Protein AF-A0AAW2L1Z5-F1 (afdb_monomer)

Structure (mmCIF, N/CA/C/O backbone):
data_AF-A0AAW2L1Z5-F1
#
_entry.id   AF-A0AAW2L1Z5-F1
#
loop_
_atom_site.group_PDB
_atom_site.id
_atom_site.type_symbol
_atom_site.label_atom_id
_atom_site.label_alt_id
_atom_site.label_comp_id
_atom_site.label_asym_id
_atom_site.label_entity_id
_atom_site.label_seq_id
_atom_site.pdbx_PDB_ins_code
_atom_site.Cartn_x
_atom_site.Cartn_y
_atom_site.Cartn_z
_atom_site.occupancy
_atom_site.B_iso_or_equiv
_atom_site.auth_seq_id
_atom_site.auth_comp_id
_atom_site.auth_asym_id
_atom_site.auth_atom_id
_atom_site.pdbx_PDB_model_num
ATOM 1 N N . MET A 1 1 ? 14.820 -20.320 -18.522 1.00 58.44 1 MET A N 1
ATOM 2 C CA . MET A 1 1 ? 13.658 -21.232 -18.476 1.00 58.44 1 MET A CA 1
ATOM 3 C C . MET A 1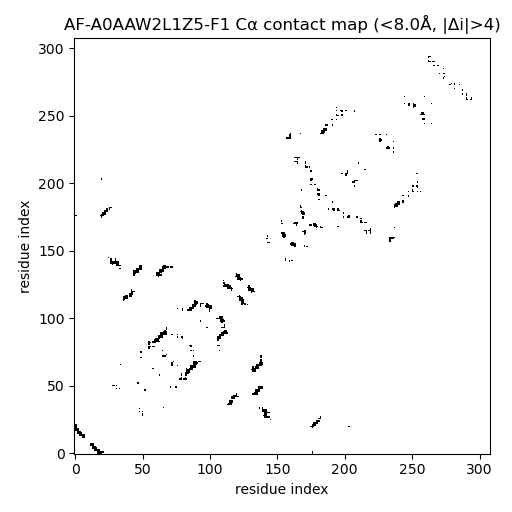 1 ? 13.115 -21.286 -17.061 1.00 58.44 1 MET A C 1
ATOM 5 O O . MET A 1 1 ? 13.793 -21.787 -16.168 1.00 58.44 1 MET A O 1
ATOM 9 N N . VAL A 1 2 ? 11.912 -20.755 -16.864 1.00 70.12 2 VAL A N 1
ATOM 10 C CA . VAL A 1 2 ? 11.156 -20.811 -15.607 1.00 70.12 2 VAL A CA 1
ATOM 11 C C . VAL A 1 2 ? 10.091 -21.900 -15.740 1.00 70.12 2 VAL A C 1
ATOM 13 O O . VAL A 1 2 ? 9.511 -22.066 -16.811 1.00 70.12 2 VAL A O 1
ATOM 16 N N . ARG A 1 3 ? 9.850 -22.678 -14.680 1.00 73.31 3 ARG A N 1
ATOM 17 C CA . ARG A 1 3 ? 8.849 -23.757 -14.683 1.00 73.31 3 ARG A CA 1
ATOM 18 C C . ARG A 1 3 ? 7.682 -23.395 -13.778 1.00 73.31 3 ARG A C 1
ATOM 20 O O . ARG A 1 3 ? 7.893 -23.154 -12.591 1.00 73.31 3 ARG A O 1
ATOM 27 N N . SER A 1 4 ? 6.463 -23.409 -14.310 1.00 77.50 4 SER A N 1
ATOM 28 C CA . SER A 1 4 ? 5.254 -23.400 -13.486 1.00 77.50 4 SER A CA 1
ATOM 29 C C . SER A 1 4 ? 4.986 -24.813 -12.949 1.00 77.50 4 SER A C 1
ATOM 31 O O . SER A 1 4 ? 5.363 -25.809 -13.567 1.00 77.50 4 SER A O 1
ATOM 33 N N . ARG A 1 5 ? 4.350 -24.924 -11.778 1.00 69.25 5 ARG A N 1
ATOM 34 C CA . ARG A 1 5 ? 3.852 -26.200 -11.239 1.00 69.25 5 ARG A CA 1
ATOM 35 C C . ARG A 1 5 ? 2.359 -26.058 -10.968 1.00 69.25 5 ARG A C 1
ATOM 37 O O . ARG A 1 5 ? 1.967 -25.205 -10.175 1.00 69.25 5 ARG A O 1
ATOM 44 N N . LYS A 1 6 ? 1.523 -26.894 -11.586 1.00 60.88 6 LYS A N 1
ATOM 45 C CA . LYS A 1 6 ? 0.092 -26.973 -11.273 1.00 60.88 6 LYS A CA 1
ATOM 46 C C . LYS A 1 6 ? -0.144 -28.146 -10.328 1.00 60.88 6 LYS A C 1
ATOM 48 O O . LYS A 1 6 ? 0.224 -29.277 -10.632 1.00 60.88 6 LYS A O 1
ATOM 53 N N . ARG A 1 7 ? -0.763 -27.888 -9.175 1.00 53.50 7 ARG A N 1
ATOM 54 C CA . ARG A 1 7 ? -1.208 -28.950 -8.266 1.00 53.50 7 ARG A CA 1
ATOM 55 C C . ARG A 1 7 ? -2.563 -29.451 -8.773 1.00 53.50 7 ARG A C 1
ATOM 57 O O . ARG A 1 7 ? -3.564 -28.759 -8.612 1.00 53.50 7 ARG A O 1
ATOM 64 N N . SER A 1 8 ? -2.588 -30.587 -9.464 1.00 48.16 8 SER A N 1
ATOM 65 C CA . SER A 1 8 ? -3.834 -31.274 -9.824 1.00 48.16 8 SER A CA 1
ATOM 66 C C . SER A 1 8 ? -4.314 -32.127 -8.639 1.00 48.16 8 SER A C 1
ATOM 68 O O . SER A 1 8 ? -3.518 -32.563 -7.804 1.00 48.16 8 SER A O 1
ATOM 70 N N . GLY A 1 9 ? -5.633 -32.277 -8.503 1.00 48.28 9 GLY A N 1
ATOM 71 C CA . GLY A 1 9 ? -6.258 -33.068 -7.444 1.00 48.28 9 GLY A CA 1
ATOM 72 C C . GLY A 1 9 ? -6.077 -34.580 -7.629 1.00 48.28 9 GLY A C 1
ATOM 73 O O . GLY A 1 9 ? -6.005 -35.073 -8.749 1.00 48.28 9 GLY A O 1
ATOM 74 N N . SER A 1 10 ? -6.021 -35.268 -6.485 1.00 51.19 10 SER A N 1
ATOM 75 C CA . SER A 1 10 ? -6.073 -36.719 -6.210 1.00 51.19 10 SER A CA 1
ATOM 76 C C . SER A 1 10 ? -5.126 -37.706 -6.907 1.00 51.19 10 SER A C 1
ATOM 78 O O . SER A 1 10 ? -4.954 -38.784 -6.352 1.00 51.19 10 SER A O 1
ATOM 80 N N . GLU A 1 11 ? -4.418 -37.379 -7.985 1.00 51.81 11 GLU A N 1
ATOM 81 C CA . GLU A 1 11 ? -3.360 -38.256 -8.522 1.00 51.81 11 GLU A CA 1
ATOM 82 C C . GLU A 1 11 ? -2.154 -37.416 -8.953 1.00 51.81 11 GLU A C 1
ATOM 84 O O . GLU A 1 11 ? -2.284 -36.488 -9.744 1.00 51.81 11 GLU A O 1
ATOM 89 N N . GLY A 1 12 ? -0.985 -37.704 -8.368 1.00 51.16 12 GLY A N 1
ATOM 90 C CA . GLY A 1 12 ? 0.219 -36.864 -8.296 1.00 51.16 12 GLY A CA 1
ATOM 91 C C . GLY A 1 12 ? 0.955 -36.529 -9.601 1.00 51.16 12 GLY A C 1
ATOM 92 O O . GLY A 1 12 ? 2.184 -36.535 -9.607 1.00 51.16 12 GLY A O 1
ATOM 93 N N . ASN A 1 13 ? 0.254 -36.200 -10.685 1.00 52.19 13 ASN A N 1
ATOM 94 C CA . ASN A 1 13 ? 0.871 -35.695 -11.904 1.00 52.19 13 ASN A CA 1
ATOM 95 C C . ASN A 1 13 ? 1.024 -34.167 -11.835 1.00 52.19 13 ASN A C 1
ATOM 97 O O . ASN A 1 13 ? 0.058 -33.406 -11.964 1.00 52.19 13 ASN A O 1
ATOM 101 N N . ILE A 1 14 ? 2.263 -33.719 -11.613 1.00 56.97 14 ILE A N 1
ATOM 102 C CA . ILE A 1 14 ? 2.652 -32.308 -11.684 1.00 56.97 14 ILE A CA 1
ATOM 103 C C . ILE A 1 14 ? 2.720 -31.928 -13.164 1.00 56.97 14 ILE A C 1
ATOM 105 O O . ILE A 1 14 ? 3.754 -32.091 -13.808 1.00 56.97 14 ILE A O 1
ATOM 109 N N . ASN A 1 15 ? 1.626 -31.398 -13.706 1.00 69.44 15 ASN A N 1
ATOM 110 C CA . ASN A 1 15 ? 1.684 -30.724 -14.998 1.00 69.44 15 ASN A CA 1
ATOM 111 C C . ASN A 1 15 ? 2.343 -29.356 -14.792 1.00 69.44 15 ASN A C 1
ATOM 113 O O . ASN A 1 15 ? 1.849 -28.520 -14.030 1.00 69.44 15 ASN A O 1
ATOM 117 N N . GLY A 1 16 ? 3.490 -29.158 -15.433 1.00 77.25 16 GLY A N 1
ATOM 118 C CA . GLY A 1 16 ? 4.213 -27.895 -15.449 1.00 77.25 16 GLY A CA 1
ATOM 119 C C . GLY A 1 16 ? 4.393 -27.401 -16.874 1.00 77.25 16 GLY A C 1
ATOM 120 O O . GLY A 1 16 ? 4.575 -28.199 -17.791 1.00 77.25 16 GLY A O 1
ATOM 121 N N . GLU A 1 17 ? 4.353 -26.088 -17.048 1.00 89.44 17 GLU A N 1
ATOM 122 C CA . GLU A 1 17 ? 4.657 -25.430 -18.315 1.00 89.44 17 GLU A CA 1
ATOM 123 C C . GLU A 1 17 ? 5.984 -24.684 -18.184 1.00 89.44 17 GLU A C 1
ATOM 125 O O . GLU A 1 17 ? 6.356 -24.208 -17.103 1.00 89.44 17 GLU A O 1
ATOM 130 N N . VAL A 1 18 ? 6.726 -24.618 -19.286 1.00 91.31 18 VAL A N 1
ATOM 131 C CA . VAL A 1 18 ? 8.012 -23.927 -19.349 1.00 91.31 18 VAL A CA 1
ATOM 132 C C . VAL A 1 18 ? 7.811 -22.602 -20.063 1.00 91.31 18 VAL A C 1
ATOM 134 O O . VAL A 1 18 ? 7.257 -22.569 -21.156 1.00 91.31 18 VAL A O 1
ATOM 137 N N . TYR A 1 19 ? 8.297 -21.535 -19.442 1.00 95.38 19 TYR A N 1
ATOM 138 C CA . TYR A 1 19 ? 8.271 -20.183 -19.983 1.00 95.38 19 TYR A CA 1
ATOM 139 C C . TYR A 1 19 ? 9.691 -19.618 -20.051 1.00 95.38 19 TYR A C 1
ATOM 141 O O . TYR A 1 19 ? 10.559 -19.965 -19.236 1.00 95.38 19 TYR A O 1
ATOM 149 N N . ASP A 1 20 ? 9.932 -18.716 -20.998 1.00 95.38 20 ASP A N 1
ATOM 150 C CA . ASP A 1 20 ? 11.200 -17.989 -21.085 1.00 95.38 20 ASP A CA 1
ATOM 151 C C . ASP A 1 20 ? 11.344 -16.994 -19.932 1.00 95.38 20 ASP A C 1
ATOM 153 O O . ASP A 1 20 ? 12.384 -16.963 -19.270 1.00 95.38 20 ASP A O 1
ATOM 157 N N . ALA A 1 21 ? 10.266 -16.261 -19.636 1.00 97.25 21 ALA A N 1
ATOM 158 C CA . ALA A 1 21 ? 10.197 -15.263 -18.577 1.00 97.25 21 ALA A CA 1
ATOM 159 C C . ALA A 1 21 ? 8.915 -15.384 -17.738 1.00 97.25 21 ALA A C 1
ATOM 161 O O . ALA A 1 21 ? 7.883 -15.853 -18.215 1.00 97.25 21 ALA A O 1
ATOM 162 N N . VAL A 1 22 ? 8.981 -14.915 -16.491 1.00 98.00 22 VAL A N 1
ATOM 163 C CA . VAL A 1 22 ? 7.841 -14.778 -15.577 1.00 98.00 22 VAL A CA 1
ATOM 164 C C . VAL A 1 22 ? 7.785 -13.355 -15.032 1.00 98.00 22 VAL A C 1
ATOM 166 O O . VAL A 1 22 ? 8.781 -12.818 -14.544 1.00 98.00 22 VAL A O 1
ATOM 169 N N . VAL A 1 23 ? 6.590 -12.766 -15.082 1.00 98.69 23 VAL A N 1
ATOM 170 C CA . VAL A 1 23 ? 6.276 -11.469 -14.476 1.00 98.69 23 VAL A CA 1
ATOM 171 C C . VAL A 1 23 ? 5.320 -11.708 -13.309 1.00 98.69 23 VAL A C 1
ATOM 173 O O . VAL A 1 23 ? 4.223 -12.236 -13.492 1.00 98.69 23 VAL A O 1
ATOM 176 N N . VAL A 1 24 ? 5.749 -11.373 -12.095 1.00 98.62 24 VAL A N 1
ATOM 177 C CA . VAL A 1 24 ? 4.987 -11.603 -10.864 1.00 98.62 24 VAL A CA 1
ATOM 178 C C . VAL A 1 24 ? 4.086 -10.400 -10.579 1.00 98.62 24 VAL A C 1
ATOM 180 O O . VAL A 1 24 ? 4.575 -9.303 -10.308 1.00 98.62 24 VAL A O 1
ATOM 183 N N . CYS A 1 25 ? 2.769 -10.632 -10.606 1.00 98.56 25 CYS A N 1
ATOM 184 C CA . CYS A 1 25 ? 1.724 -9.611 -10.436 1.00 98.56 25 CYS A CA 1
ATOM 185 C C . CYS A 1 25 ? 0.657 -10.020 -9.397 1.00 98.56 25 CYS A C 1
ATOM 187 O O . CYS A 1 25 ? -0.514 -9.679 -9.539 1.00 98.56 25 CYS A O 1
ATOM 189 N N . ASN A 1 26 ? 1.010 -10.799 -8.367 1.00 97.94 26 ASN A N 1
ATOM 190 C CA . ASN A 1 26 ? 0.038 -11.369 -7.414 1.00 97.94 26 ASN A CA 1
ATOM 191 C C . ASN A 1 26 ? -0.465 -10.383 -6.339 1.00 97.94 26 ASN A C 1
ATOM 193 O O . ASN A 1 26 ? -1.224 -10.780 -5.454 1.00 97.94 26 ASN A O 1
ATOM 197 N N . GLY A 1 27 ? -0.035 -9.121 -6.404 1.00 97.75 27 GLY A N 1
ATOM 198 C CA . GLY A 1 27 ? -0.367 -8.087 -5.430 1.00 97.75 27 GLY A CA 1
ATOM 199 C C . GLY A 1 27 ? 0.281 -8.299 -4.058 1.00 97.75 27 GLY A C 1
ATOM 200 O O . GLY A 1 27 ? 1.017 -9.253 -3.815 1.00 97.75 27 GLY A O 1
ATOM 201 N N . HIS A 1 28 ? 0.014 -7.366 -3.143 1.00 97.88 28 HIS A N 1
ATOM 202 C CA . HIS A 1 28 ? 0.620 -7.345 -1.806 1.00 97.88 28 HIS A CA 1
ATOM 203 C C . HIS A 1 28 ? -0.326 -6.782 -0.724 1.00 97.88 28 HIS A C 1
ATOM 205 O O . HIS A 1 28 ? 0.116 -6.245 0.291 1.00 97.88 28 HIS A O 1
ATOM 211 N N . TYR A 1 29 ? -1.641 -6.910 -0.939 1.00 97.81 29 TYR A N 1
ATOM 212 C CA . TYR A 1 29 ? -2.698 -6.517 0.006 1.00 97.81 29 TYR A CA 1
ATOM 213 C C . TYR A 1 29 ? -3.586 -7.705 0.416 1.00 97.81 29 TYR A C 1
ATOM 215 O O . TYR A 1 29 ? -4.798 -7.567 0.581 1.00 97.81 29 TYR A O 1
ATOM 223 N N . SER A 1 30 ? -2.966 -8.879 0.584 1.00 97.25 30 SER A N 1
ATOM 224 C CA . SER A 1 30 ? -3.658 -10.122 0.962 1.00 97.25 30 SER A CA 1
ATOM 225 C C . SER A 1 30 ? -3.106 -10.741 2.243 1.00 97.25 30 SER A C 1
ATOM 227 O O . SER A 1 30 ? -3.890 -11.039 3.132 1.00 97.25 30 SER A O 1
ATOM 229 N N . GLU A 1 31 ? -1.780 -10.873 2.380 1.00 98.19 31 GLU A N 1
ATOM 230 C CA . GLU A 1 31 ? -1.147 -11.468 3.568 1.00 98.19 31 GLU A CA 1
ATOM 231 C C . GLU A 1 31 ? -1.079 -10.454 4.728 1.00 98.19 31 GLU A C 1
ATOM 233 O O . GLU A 1 31 ? -0.341 -9.467 4.623 1.00 98.19 31 GLU A O 1
ATOM 238 N N . PRO A 1 32 ? -1.832 -10.633 5.828 1.00 97.75 32 PRO A N 1
ATOM 239 C CA . PRO A 1 32 ? -1.914 -9.644 6.902 1.00 97.75 32 PRO A CA 1
ATOM 240 C C . PRO A 1 32 ? -0.605 -9.432 7.674 1.00 97.75 32 PRO A C 1
ATOM 242 O O . PRO A 1 32 ? 0.137 -10.370 7.978 1.00 97.75 32 PRO A O 1
ATOM 245 N N . ARG A 1 33 ? -0.355 -8.194 8.112 1.00 95.31 33 ARG A N 1
ATOM 246 C CA . ARG A 1 33 ? 0.631 -7.902 9.162 1.00 95.31 33 ARG A CA 1
ATOM 247 C C . ARG A 1 33 ? -0.111 -7.689 10.472 1.00 95.31 33 ARG A C 1
ATOM 249 O O . ARG A 1 33 ? -0.752 -6.663 10.636 1.00 95.31 33 ARG A O 1
ATOM 256 N N . ILE A 1 34 ? -0.012 -8.631 11.404 1.00 95.94 34 ILE A N 1
ATOM 257 C CA . ILE A 1 34 ? -0.646 -8.538 12.727 1.00 95.94 34 ILE A CA 1
ATOM 258 C C . ILE A 1 34 ? 0.288 -7.807 13.700 1.00 95.94 34 ILE A C 1
ATOM 260 O O . ILE A 1 34 ? 1.505 -7.980 13.632 1.00 95.94 34 ILE A O 1
ATOM 264 N N . ALA A 1 35 ? -0.273 -6.954 14.559 1.00 94.81 35 ALA A N 1
ATOM 265 C CA . ALA A 1 35 ? 0.485 -6.290 15.620 1.00 94.81 35 ALA A CA 1
ATOM 266 C C . ALA A 1 35 ? 0.700 -7.237 16.798 1.00 94.81 35 ALA A C 1
ATOM 268 O O . ALA A 1 35 ? -0.210 -7.966 17.181 1.00 94.81 35 ALA A O 1
ATOM 269 N N . GLU A 1 36 ? 1.881 -7.166 17.398 1.00 94.62 36 GLU A N 1
ATOM 270 C CA . GLU A 1 36 ? 2.166 -7.834 18.663 1.00 94.62 36 GLU A CA 1
ATOM 271 C C . GLU A 1 36 ? 1.566 -7.020 19.810 1.00 94.62 36 GLU A C 1
ATOM 273 O O . GLU A 1 36 ? 1.760 -5.805 19.885 1.00 94.62 36 GLU A O 1
ATOM 278 N N . ILE A 1 37 ? 0.807 -7.682 20.684 1.00 96.88 37 ILE A N 1
ATOM 279 C CA . ILE A 1 37 ? 0.100 -7.042 21.796 1.00 96.88 37 ILE A CA 1
ATOM 280 C C . ILE A 1 37 ? 0.391 -7.836 23.078 1.00 96.88 37 ILE A C 1
ATOM 282 O O . ILE A 1 37 ? 0.017 -9.008 23.170 1.00 96.88 37 ILE A O 1
ATOM 286 N N . PRO A 1 38 ? 1.035 -7.235 24.093 1.00 98.00 38 PRO A N 1
ATOM 287 C CA . PRO A 1 38 ? 1.287 -7.917 25.358 1.00 98.00 38 PRO A CA 1
ATOM 288 C C . PRO A 1 38 ? -0.009 -8.369 26.048 1.00 98.00 38 PRO A C 1
ATOM 290 O O . PRO A 1 38 ? -0.928 -7.574 26.243 1.00 98.00 38 PRO A O 1
ATOM 293 N N . GLY A 1 39 ? -0.071 -9.644 26.444 1.00 97.69 39 GLY A N 1
ATOM 294 C CA . GLY A 1 39 ? -1.227 -10.235 27.135 1.00 97.69 39 GLY A CA 1
ATOM 295 C C . GLY A 1 39 ? -2.347 -10.746 26.221 1.00 97.69 39 GLY A C 1
ATOM 296 O O . GLY A 1 39 ? -3.365 -11.221 26.722 1.00 97.69 39 GLY A O 1
ATOM 297 N N . ILE A 1 40 ? -2.170 -10.690 24.897 1.00 97.81 40 ILE A N 1
ATOM 298 C CA . ILE A 1 40 ? -3.229 -11.028 23.934 1.00 97.81 40 ILE A CA 1
ATOM 299 C C . ILE A 1 40 ? -3.759 -12.462 24.054 1.00 97.81 40 ILE A C 1
ATOM 301 O O . ILE A 1 40 ? -4.950 -12.680 23.870 1.00 97.81 40 ILE A O 1
ATOM 305 N N . GLU A 1 41 ? -2.916 -13.410 24.470 1.00 97.31 41 GLU A N 1
ATOM 306 C CA . GLU A 1 41 ? -3.272 -14.828 24.656 1.00 97.31 41 GLU A CA 1
ATOM 307 C C . GLU A 1 41 ? -4.357 -15.066 25.718 1.00 97.31 41 GLU A C 1
ATOM 309 O O . GLU A 1 41 ? -5.032 -16.093 25.704 1.00 97.31 41 GLU A O 1
ATOM 314 N N . VAL A 1 42 ? -4.521 -14.137 26.667 1.00 97.56 42 VAL A N 1
ATOM 315 C CA . VAL A 1 42 ? -5.526 -14.248 27.738 1.00 97.56 42 VAL A CA 1
ATOM 316 C C . VAL A 1 42 ? -6.699 -13.288 27.562 1.00 97.56 42 VAL A C 1
ATOM 318 O O . VAL A 1 42 ? -7.632 -13.336 28.364 1.00 97.56 42 VAL A O 1
ATOM 321 N N . TRP A 1 43 ? -6.663 -12.404 26.561 1.00 98.50 43 TRP A N 1
ATOM 322 C CA . TRP A 1 43 ? -7.727 -11.432 26.326 1.00 98.50 43 TRP A CA 1
ATOM 323 C C . TRP A 1 43 ? -8.937 -12.113 25.659 1.00 98.50 43 TRP A C 1
ATOM 325 O O . TRP A 1 43 ? -8.775 -12.777 24.638 1.00 98.50 43 TRP A O 1
ATOM 335 N N . PRO A 1 44 ? -10.154 -11.978 26.219 1.00 98.06 44 PRO A N 1
ATOM 336 C CA . PRO A 1 44 ? -11.304 -12.797 25.824 1.00 98.06 44 PRO A CA 1
ATOM 337 C C . PRO A 1 44 ? -12.041 -12.315 24.565 1.00 98.06 44 PRO A C 1
ATOM 339 O O . PRO A 1 44 ? -12.956 -12.998 24.108 1.00 98.06 44 PRO A O 1
ATOM 342 N N . GLY A 1 45 ? -11.721 -11.126 24.050 1.00 97.88 45 GLY A N 1
ATOM 343 C CA . GLY A 1 45 ? -12.437 -10.536 22.922 1.00 97.88 45 GLY A CA 1
ATOM 344 C C . GLY A 1 45 ? -12.000 -11.090 21.564 1.00 97.88 45 GLY A C 1
ATOM 345 O O . GLY A 1 45 ? -11.142 -11.966 21.443 1.00 97.88 45 GLY A O 1
ATOM 346 N N . LYS A 1 46 ? -12.599 -10.558 20.497 1.00 98.00 46 LYS A N 1
ATOM 347 C CA . LYS A 1 46 ? -12.335 -11.005 19.127 1.00 98.00 46 LYS A CA 1
ATOM 348 C C . LYS A 1 46 ? -11.183 -10.224 18.501 1.00 98.00 46 LYS A C 1
ATOM 350 O O . LYS A 1 46 ? -11.183 -8.998 18.505 1.00 98.00 46 LYS A O 1
ATOM 355 N N . GLN A 1 47 ? -10.247 -10.929 17.874 1.00 97.75 47 GLN A N 1
ATOM 356 C CA . GLN A 1 47 ? -9.231 -10.319 17.015 1.00 97.75 47 GLN A CA 1
ATOM 357 C C . GLN A 1 47 ? -9.590 -10.513 15.545 1.00 97.75 47 GLN A C 1
ATOM 359 O O . GLN A 1 47 ? -9.958 -11.611 15.123 1.00 97.75 47 GLN A O 1
A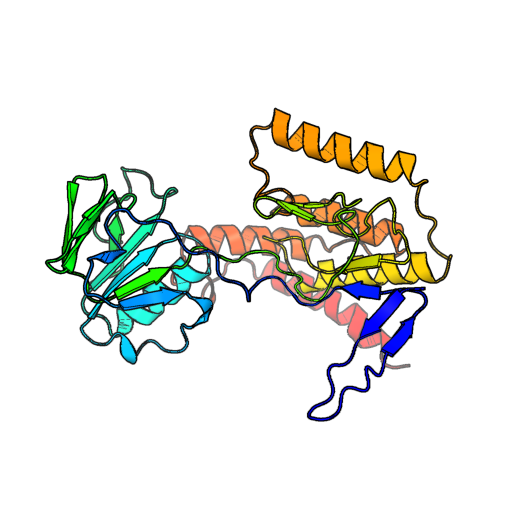TOM 364 N N . ILE A 1 48 ? -9.469 -9.450 14.753 1.00 97.75 48 ILE A N 1
ATOM 365 C CA . ILE A 1 48 ? -9.655 -9.497 13.299 1.00 97.75 48 ILE A CA 1
ATOM 366 C C . ILE A 1 48 ? -8.660 -8.577 12.595 1.00 97.75 48 ILE A C 1
ATOM 368 O O . ILE A 1 48 ? -8.260 -7.552 13.132 1.00 97.75 48 ILE A O 1
ATOM 372 N N . HIS A 1 49 ? -8.290 -8.906 11.361 1.00 98.69 49 HIS A N 1
ATOM 373 C CA . HIS A 1 49 ? -7.548 -7.997 10.487 1.00 98.69 49 HIS A CA 1
ATOM 374 C C . HIS A 1 49 ? -8.488 -7.313 9.493 1.00 98.69 49 HIS A C 1
ATOM 376 O O . HIS A 1 49 ? -9.487 -7.908 9.080 1.00 98.69 49 HIS A O 1
ATOM 382 N N . SER A 1 50 ? -8.137 -6.108 9.040 1.00 98.50 50 SER A N 1
ATOM 383 C CA . SER A 1 50 ? -8.892 -5.353 8.027 1.00 98.50 50 SER A CA 1
ATOM 384 C C . SER A 1 50 ? -9.111 -6.129 6.724 1.00 98.50 50 SER A C 1
ATOM 386 O O . SER A 1 50 ? -10.115 -5.930 6.052 1.00 98.50 50 SER A O 1
ATOM 388 N N . HIS A 1 51 ? -8.237 -7.089 6.414 1.00 98.38 51 HIS A N 1
ATOM 389 C CA . HIS A 1 51 ? -8.411 -8.032 5.302 1.00 98.38 51 HIS A CA 1
ATOM 390 C C . HIS A 1 51 ? -9.747 -8.791 5.352 1.00 98.38 51 HIS A C 1
ATOM 392 O O . HIS A 1 51 ? -10.319 -9.094 4.308 1.00 98.38 51 HIS A O 1
ATOM 398 N N . ASN A 1 52 ? -10.258 -9.080 6.552 1.00 98.19 52 ASN A N 1
ATOM 399 C CA . ASN A 1 52 ? -11.503 -9.821 6.773 1.00 98.19 52 ASN A CA 1
ATOM 400 C C . ASN A 1 52 ? -12.700 -8.907 7.074 1.00 98.19 52 ASN A C 1
ATOM 402 O O . ASN A 1 52 ? -13.816 -9.397 7.238 1.00 98.19 52 ASN A O 1
ATOM 406 N N . TYR A 1 53 ? -12.494 -7.591 7.142 1.00 98.44 53 TYR A N 1
ATOM 407 C CA . TYR A 1 53 ? -13.581 -6.631 7.277 1.00 98.44 53 TYR A CA 1
ATOM 408 C C . TYR A 1 53 ? -14.395 -6.560 5.975 1.00 98.44 53 TYR A C 1
ATOM 410 O O . TYR A 1 53 ? -13.830 -6.566 4.880 1.00 98.44 53 TYR A O 1
ATOM 418 N N . ARG A 1 54 ? -15.727 -6.526 6.078 1.00 98.12 54 ARG A N 1
ATOM 419 C CA . ARG A 1 54 ? -16.631 -6.495 4.911 1.00 98.12 54 ARG A CA 1
ATOM 420 C C . ARG A 1 54 ? -17.729 -5.452 5.042 1.00 98.12 54 ARG A C 1
ATOM 422 O O . ARG A 1 54 ? -17.966 -4.720 4.094 1.00 98.12 54 ARG A O 1
ATOM 429 N N . VAL A 1 55 ? -18.392 -5.424 6.192 1.00 98.38 55 VAL A N 1
ATOM 430 C CA . VAL A 1 55 ? -19.532 -4.552 6.493 1.00 98.38 55 VAL A CA 1
ATOM 431 C C . VAL A 1 55 ? -19.508 -4.180 7.979 1.00 98.38 55 VAL A C 1
ATOM 433 O O . VAL A 1 55 ? -18.910 -4.925 8.768 1.00 98.38 55 VAL A O 1
ATOM 436 N N . PRO A 1 56 ? -20.136 -3.062 8.382 1.00 98.50 56 PRO A N 1
ATOM 437 C CA . PRO A 1 56 ? -20.103 -2.596 9.763 1.00 98.50 56 PRO A CA 1
ATOM 438 C C . PRO A 1 56 ? -21.103 -3.327 10.675 1.00 98.50 56 PRO A C 1
ATOM 440 O O . PRO A 1 56 ? -20.861 -3.411 11.873 1.00 98.50 56 PRO A O 1
ATOM 443 N N . ASP A 1 57 ? -22.188 -3.912 10.155 1.00 98.44 57 ASP A N 1
ATOM 444 C CA . ASP A 1 57 ? -23.264 -4.514 10.966 1.00 98.44 57 ASP A CA 1
ATOM 445 C C . ASP A 1 57 ? -22.826 -5.500 12.066 1.00 98.44 57 ASP A C 1
ATOM 447 O O . ASP A 1 57 ? -23.390 -5.432 13.161 1.00 98.44 57 ASP A O 1
ATOM 451 N N . PRO A 1 58 ? -21.814 -6.372 11.868 1.00 98.38 58 PRO A N 1
ATOM 452 C CA . PRO A 1 58 ? -21.326 -7.263 12.921 1.00 98.38 58 PRO A CA 1
ATOM 453 C C . PRO A 1 58 ? -20.712 -6.557 14.138 1.00 98.38 58 PRO A C 1
ATOM 455 O O . PRO A 1 58 ? -20.455 -7.228 15.134 1.00 98.38 58 PRO A O 1
ATOM 458 N N . PHE A 1 59 ? -20.447 -5.250 14.053 1.00 98.69 59 PHE A N 1
ATOM 459 C CA . PHE A 1 59 ? -19.879 -4.418 15.119 1.00 98.69 59 PHE A CA 1
ATOM 460 C C . PHE A 1 59 ? -20.937 -3.589 15.856 1.00 98.69 59 PHE A C 1
ATOM 462 O O . PHE A 1 59 ? -20.591 -2.734 16.670 1.00 98.69 59 PHE A O 1
ATOM 469 N N . ARG A 1 60 ? -22.224 -3.805 15.564 1.00 98.69 60 ARG A N 1
ATOM 470 C CA . ARG A 1 60 ? -23.324 -3.078 16.197 1.00 98.69 60 ARG A CA 1
ATOM 471 C C . ARG A 1 60 ? -23.261 -3.190 17.720 1.00 98.69 60 ARG A C 1
ATOM 473 O O . ARG A 1 60 ? -23.092 -4.287 18.246 1.00 98.69 60 ARG A O 1
ATOM 480 N N . ASP A 1 61 ? -23.373 -2.046 18.392 1.00 98.56 61 ASP A N 1
ATOM 481 C CA . ASP A 1 61 ? -23.334 -1.902 19.854 1.00 98.56 61 ASP A CA 1
ATOM 482 C C . ASP A 1 61 ? -22.052 -2.428 20.542 1.00 98.56 61 ASP A C 1
ATOM 484 O O . ASP A 1 61 ? -21.998 -2.505 21.770 1.00 98.56 61 ASP A O 1
ATOM 488 N N . GLN A 1 62 ? -20.995 -2.739 19.780 1.00 98.69 62 GLN A N 1
ATOM 489 C CA . GLN A 1 62 ? -19.702 -3.185 20.312 1.00 98.69 62 GLN A CA 1
ATOM 490 C C . GLN A 1 62 ? -18.753 -2.015 20.572 1.00 98.69 62 GLN A C 1
ATOM 492 O O . GLN A 1 62 ? -18.847 -0.959 19.941 1.00 98.69 62 GLN A O 1
ATOM 497 N N . ILE A 1 63 ? -17.797 -2.232 21.474 1.00 98.81 63 ILE A N 1
ATOM 498 C CA . ILE A 1 63 ? -16.636 -1.367 21.680 1.00 98.81 63 ILE A CA 1
ATOM 499 C C . ILE A 1 63 ? -15.456 -1.943 20.891 1.00 98.81 63 ILE A C 1
ATOM 501 O O . ILE A 1 63 ? -14.975 -3.046 21.174 1.00 98.81 63 ILE A O 1
ATOM 505 N N . VAL A 1 64 ? -14.984 -1.194 19.893 1.00 98.81 64 VAL A N 1
ATOM 506 C CA . VAL A 1 64 ? -13.985 -1.659 18.920 1.00 98.81 64 VAL A CA 1
ATOM 507 C C . VAL A 1 64 ? -12.697 -0.855 19.048 1.00 98.81 64 VAL A C 1
ATOM 509 O O . VAL A 1 64 ? -12.698 0.361 18.888 1.00 98.81 64 VAL A O 1
ATOM 512 N N . VAL A 1 65 ? -11.572 -1.534 19.265 1.00 98.69 65 VAL A N 1
ATOM 513 C CA . VAL A 1 65 ? -10.234 -0.931 19.207 1.00 98.69 65 VAL A CA 1
ATOM 514 C C . VAL A 1 65 ? -9.645 -1.148 17.816 1.00 98.69 65 VAL A C 1
ATOM 516 O O . VAL A 1 65 ? -9.486 -2.283 17.380 1.00 98.69 65 VAL A O 1
ATOM 519 N N . VAL A 1 66 ? -9.294 -0.074 17.112 1.00 98.50 66 VAL A N 1
ATOM 520 C CA . VAL A 1 66 ? -8.701 -0.100 15.769 1.00 98.50 66 VAL A CA 1
ATOM 521 C C . VAL A 1 66 ? -7.218 0.254 15.854 1.00 98.50 66 VAL A C 1
ATOM 523 O O . VAL A 1 66 ? -6.862 1.362 16.242 1.00 98.50 66 VAL A O 1
ATOM 526 N N . ILE A 1 67 ? -6.340 -0.666 15.450 1.00 98.00 67 ILE A N 1
ATOM 527 C CA . ILE A 1 67 ? -4.886 -0.455 15.452 1.00 98.00 67 ILE A CA 1
ATOM 528 C C . ILE A 1 67 ? -4.434 0.022 14.071 1.00 98.00 67 ILE A C 1
ATOM 530 O O . ILE A 1 67 ? -4.432 -0.753 13.115 1.00 98.00 67 ILE A O 1
ATOM 534 N N . GLY A 1 68 ? -4.008 1.278 13.965 1.00 94.88 68 GLY A N 1
ATOM 535 C CA . GLY A 1 68 ? -3.505 1.902 12.741 1.00 94.88 68 GLY A CA 1
ATOM 536 C C . GLY A 1 68 ? -4.024 3.329 12.546 1.00 94.88 68 GLY A C 1
ATOM 537 O O . GLY A 1 68 ? -4.975 3.751 13.188 1.00 94.88 68 GLY A O 1
ATOM 538 N N . SER A 1 69 ? -3.392 4.081 11.642 1.00 88.19 69 SER A N 1
ATOM 539 C CA . SER A 1 69 ? -3.759 5.476 11.314 1.00 88.19 69 SER A CA 1
ATOM 540 C C . SER A 1 69 ? -3.493 5.807 9.838 1.00 88.19 69 SER A C 1
ATOM 542 O O . SER A 1 69 ? -2.933 6.847 9.496 1.00 88.19 69 SER A O 1
ATOM 544 N N . ALA A 1 70 ? -3.743 4.836 8.962 1.00 89.69 70 ALA A N 1
ATOM 545 C CA . ALA A 1 70 ? -3.617 4.982 7.514 1.00 89.69 70 ALA A CA 1
ATOM 546 C C . ALA A 1 70 ? -4.965 4.668 6.851 1.00 89.69 70 ALA A C 1
ATOM 548 O O . ALA A 1 70 ? -5.942 4.414 7.543 1.00 89.69 70 ALA A O 1
ATOM 549 N N . ALA A 1 71 ? -5.004 4.602 5.515 1.00 88.69 71 ALA A N 1
ATOM 550 C CA . ALA A 1 71 ? -6.244 4.511 4.736 1.00 88.69 71 ALA A CA 1
ATOM 551 C C . ALA A 1 71 ? -7.283 3.507 5.277 1.00 88.69 71 ALA A C 1
ATOM 553 O O . ALA A 1 71 ? -8.432 3.887 5.458 1.00 88.69 71 ALA A O 1
ATOM 554 N N . SER A 1 72 ? -6.885 2.266 5.591 1.00 93.94 72 SER A N 1
ATOM 555 C CA . SER A 1 72 ? -7.817 1.276 6.152 1.00 93.94 72 SER A CA 1
ATOM 556 C C . SER A 1 72 ? -8.342 1.662 7.534 1.00 93.94 72 SER A C 1
ATOM 558 O O . SER A 1 72 ? -9.522 1.480 7.791 1.00 93.94 72 SER A O 1
ATOM 560 N N . ALA A 1 73 ? -7.491 2.177 8.424 1.00 95.12 73 ALA A N 1
ATOM 561 C CA . ALA A 1 73 ? -7.936 2.606 9.747 1.00 95.12 73 ALA A CA 1
ATOM 562 C C . ALA A 1 73 ? -8.874 3.813 9.643 1.00 95.12 73 ALA A C 1
ATOM 564 O O . ALA A 1 73 ? -9.924 3.809 10.280 1.00 95.12 73 ALA A O 1
ATOM 565 N N . ASP A 1 74 ? -8.531 4.790 8.797 1.00 90.75 74 ASP A N 1
ATOM 566 C CA . ASP A 1 74 ? -9.329 5.999 8.584 1.00 90.75 74 ASP A CA 1
ATOM 567 C C . ASP A 1 74 ? -10.735 5.641 8.093 1.00 90.75 74 ASP A C 1
ATOM 569 O O . ASP A 1 74 ? -11.715 6.032 8.716 1.00 90.75 74 ASP A O 1
ATOM 573 N N . ASP A 1 75 ? -10.844 4.869 7.009 1.00 94.25 75 ASP A N 1
ATOM 574 C CA . ASP A 1 75 ? -12.138 4.569 6.394 1.00 94.25 75 ASP A CA 1
ATOM 575 C C . ASP A 1 75 ? -12.951 3.560 7.228 1.00 94.25 75 ASP A C 1
ATOM 577 O O . ASP A 1 75 ? -14.146 3.763 7.442 1.00 94.25 75 ASP A O 1
ATOM 581 N N . ILE A 1 76 ? -12.324 2.496 7.753 1.00 97.75 76 ILE A N 1
ATOM 582 C CA . ILE A 1 76 ? -13.057 1.454 8.493 1.00 97.75 76 ILE A CA 1
ATOM 583 C C . ILE A 1 76 ? -13.541 1.966 9.854 1.00 97.75 76 ILE A C 1
ATOM 585 O O . ILE A 1 76 ? -14.652 1.634 10.257 1.00 97.75 76 ILE A O 1
ATOM 589 N N . SER A 1 77 ? -12.758 2.789 10.562 1.00 96.75 77 SER A N 1
ATOM 590 C CA . SER A 1 77 ? -13.197 3.345 11.853 1.00 96.75 77 SER A CA 1
ATOM 59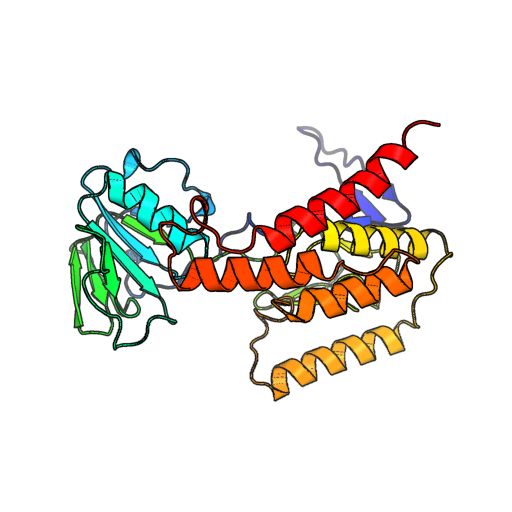1 C C . SER A 1 77 ? -14.470 4.186 11.715 1.00 96.75 77 SER A C 1
ATOM 593 O O . SER A 1 77 ? -15.373 4.056 12.538 1.00 96.75 77 SER A O 1
ATOM 595 N N . ARG A 1 78 ? -14.583 4.973 10.639 1.00 94.31 78 ARG A N 1
ATOM 596 C CA . ARG A 1 78 ? -15.771 5.784 10.322 1.00 94.31 78 ARG A CA 1
ATOM 597 C C . ARG A 1 78 ? -16.958 4.955 9.872 1.00 94.31 78 ARG A C 1
ATOM 599 O O . ARG A 1 78 ? -18.097 5.340 10.101 1.00 94.31 78 ARG A O 1
ATOM 606 N N . ASP A 1 79 ? -16.717 3.851 9.172 1.00 97.00 79 ASP A N 1
ATOM 607 C CA . ASP A 1 79 ? -17.820 2.998 8.745 1.00 97.00 79 ASP A CA 1
ATOM 608 C C . ASP A 1 79 ? -18.382 2.195 9.924 1.00 97.00 79 ASP A C 1
ATOM 610 O O . ASP A 1 79 ? -19.595 2.121 10.106 1.00 97.00 79 ASP A O 1
ATOM 614 N N . ILE A 1 80 ? -17.503 1.683 10.793 1.00 98.19 80 ILE A N 1
ATOM 615 C CA . ILE A 1 80 ? -17.882 1.004 12.039 1.00 98.19 80 ILE A CA 1
ATOM 616 C C . ILE A 1 80 ? -18.579 1.965 13.010 1.00 98.19 80 ILE A C 1
ATOM 618 O O . ILE A 1 80 ? -19.556 1.569 13.647 1.00 98.19 80 ILE A O 1
ATOM 622 N N . SER A 1 81 ? -18.143 3.225 13.111 1.00 97.44 81 SER A N 1
ATOM 623 C CA . SER A 1 81 ? -18.730 4.191 14.052 1.00 97.44 81 SER A CA 1
ATOM 624 C C . SER A 1 81 ? -20.211 4.490 13.795 1.00 97.44 81 SER A C 1
ATOM 626 O O . SER A 1 81 ? -20.904 4.942 14.701 1.00 97.44 81 SER A O 1
ATOM 628 N N . LYS A 1 82 ? -20.736 4.176 12.604 1.00 97.06 82 LYS A N 1
ATOM 629 C CA . LYS A 1 82 ? -22.169 4.293 12.283 1.00 97.06 82 LYS A CA 1
ATOM 630 C C . LYS A 1 82 ? -23.053 3.314 13.060 1.00 97.06 82 LYS A C 1
ATOM 632 O O . LYS A 1 82 ? -24.264 3.516 13.118 1.00 97.06 82 LYS A O 1
ATOM 637 N N . VAL A 1 83 ? -22.486 2.230 13.596 1.00 98.38 83 VAL A N 1
ATOM 638 C CA . VAL A 1 83 ? -23.247 1.173 14.290 1.00 98.38 83 VAL A CA 1
ATOM 639 C C . VAL A 1 83 ? -22.643 0.752 15.628 1.00 98.38 83 VAL A C 1
ATOM 641 O O . VAL A 1 83 ? -23.370 0.234 16.471 1.00 98.38 83 VAL A O 1
ATOM 644 N N . ALA A 1 84 ? -21.336 0.934 15.825 1.00 98.56 84 ALA A N 1
ATOM 645 C CA . ALA A 1 84 ? -20.648 0.577 17.058 1.00 98.56 84 ALA A CA 1
ATOM 646 C C . ALA A 1 84 ? -21.003 1.520 18.208 1.00 98.56 84 ALA A C 1
ATOM 648 O O . ALA A 1 84 ? -21.292 2.702 18.005 1.00 98.56 84 ALA A O 1
ATOM 649 N N . LYS A 1 85 ? -20.907 1.003 19.435 1.00 98.62 85 LYS A N 1
ATOM 650 C CA . LYS A 1 85 ? -21.084 1.811 20.639 1.00 98.62 85 LYS A CA 1
ATOM 651 C C . LYS A 1 85 ? -19.949 2.826 20.768 1.00 98.62 85 LYS A C 1
ATOM 653 O O . LYS A 1 85 ? -20.212 4.012 20.936 1.00 98.62 85 LYS A O 1
ATOM 658 N N . GLU A 1 86 ? -18.703 2.362 20.661 1.00 98.62 86 GLU A N 1
ATOM 659 C CA . GLU A 1 86 ? -17.494 3.192 20.743 1.00 98.62 86 GLU A CA 1
ATOM 660 C C . GLU A 1 86 ? -16.402 2.641 19.811 1.00 98.62 86 GLU A C 1
ATOM 662 O O . GLU A 1 86 ? -16.250 1.425 19.659 1.00 98.62 86 GLU A O 1
ATOM 667 N N . VAL A 1 87 ? -15.625 3.534 19.195 1.00 98.62 87 VAL A N 1
ATOM 668 C CA . VAL A 1 87 ? -14.463 3.196 18.366 1.00 98.62 87 VAL A CA 1
ATOM 669 C C . VAL A 1 87 ? -13.221 3.884 18.925 1.00 98.62 87 VAL A C 1
ATOM 671 O O . VAL A 1 87 ? -13.155 5.108 19.007 1.00 98.62 87 VAL A O 1
ATOM 674 N N . HIS A 1 88 ? -12.205 3.100 19.271 1.00 98.19 88 HIS A N 1
ATOM 675 C CA . HIS A 1 88 ? -10.954 3.571 19.864 1.00 98.19 88 HIS A CA 1
ATOM 676 C C . HIS A 1 88 ? -9.804 3.328 18.894 1.00 98.19 88 HIS A C 1
ATOM 678 O O . HIS A 1 88 ? -9.370 2.196 18.699 1.00 98.19 88 HIS A O 1
ATOM 684 N N . ILE A 1 89 ? -9.303 4.382 18.266 1.00 97.12 89 ILE A N 1
ATOM 685 C CA . ILE A 1 89 ? -8.201 4.305 17.311 1.00 97.12 89 ILE A CA 1
ATOM 686 C C . ILE A 1 89 ? -6.884 4.470 18.065 1.00 97.12 89 ILE A C 1
ATOM 688 O O . ILE A 1 89 ? -6.711 5.404 18.843 1.00 97.12 89 ILE A O 1
ATOM 692 N N . THR A 1 90 ? -5.934 3.581 17.805 1.00 95.88 90 THR A N 1
ATOM 693 C CA . THR A 1 90 ? -4.594 3.609 18.395 1.00 95.88 90 THR A CA 1
ATOM 694 C C . THR A 1 90 ? -3.537 3.445 17.313 1.00 95.88 90 THR A C 1
ATOM 696 O O . THR A 1 90 ? -3.653 2.608 16.415 1.00 95.88 90 THR A O 1
ATOM 699 N N . SER A 1 91 ? -2.487 4.261 17.362 1.00 89.75 91 SER A N 1
ATOM 700 C CA . SER A 1 91 ? -1.385 4.192 16.406 1.00 89.75 91 SER A CA 1
ATOM 701 C C . SER A 1 91 ? -0.117 4.799 16.983 1.00 89.75 91 SER A C 1
ATOM 703 O O . SER A 1 91 ? -0.154 5.799 17.692 1.00 89.75 91 SER A O 1
ATOM 705 N N . ARG A 1 92 ? 1.031 4.247 16.580 1.00 86.88 92 ARG A N 1
ATOM 706 C CA . ARG A 1 92 ? 2.362 4.800 16.882 1.00 86.88 92 ARG A CA 1
ATOM 707 C C . ARG A 1 92 ? 2.598 6.210 16.332 1.00 86.88 92 ARG A C 1
ATOM 709 O O . ARG A 1 92 ? 3.594 6.829 16.675 1.00 86.88 92 ARG A O 1
ATOM 716 N N . SER A 1 93 ? 1.759 6.657 15.398 1.00 82.25 93 SER A N 1
ATOM 717 C CA . SER A 1 93 ? 1.885 7.949 14.717 1.00 82.25 93 SER A CA 1
ATOM 718 C C . SER A 1 93 ? 0.952 9.022 15.281 1.00 82.25 93 SER A C 1
ATOM 720 O O . SER A 1 93 ? 0.962 10.134 14.767 1.00 82.25 93 SER A O 1
ATOM 722 N N . ILE A 1 94 ? 0.134 8.702 16.289 1.00 78.50 94 ILE A N 1
ATOM 723 C CA . ILE A 1 94 ? -0.701 9.693 16.971 1.00 78.50 94 ILE A CA 1
ATOM 724 C C . ILE A 1 94 ? 0.170 10.406 18.006 1.00 78.50 94 ILE A C 1
ATOM 726 O O . ILE A 1 94 ? 0.724 9.774 18.905 1.00 78.50 94 ILE A O 1
ATOM 730 N N . GLU A 1 95 ? 0.305 11.721 17.861 1.00 72.00 95 GLU A N 1
ATOM 731 C CA . GLU A 1 95 ? 1.003 12.560 18.832 1.00 72.00 95 GLU A CA 1
ATOM 732 C C . GLU A 1 95 ? 0.185 12.692 20.122 1.00 72.00 95 GLU A C 1
ATOM 734 O O . GLU A 1 95 ? -1.047 12.705 20.101 1.00 72.00 95 GLU A O 1
ATOM 739 N N . THR A 1 96 ? 0.866 12.846 21.259 1.00 67.31 96 THR A N 1
ATOM 740 C CA . THR A 1 96 ? 0.230 12.958 22.584 1.00 67.31 96 THR A CA 1
ATOM 741 C C . THR A 1 96 ? -0.742 14.137 22.696 1.00 67.31 96 THR A C 1
ATOM 743 O O . THR A 1 96 ? -1.692 14.067 23.470 1.00 67.31 96 THR A O 1
ATOM 746 N N . GLY A 1 97 ? -0.556 15.194 21.898 1.00 65.69 97 GLY A N 1
ATOM 747 C CA . GLY A 1 97 ? -1.468 16.341 21.828 1.00 65.69 97 GLY A CA 1
ATOM 748 C C . GLY A 1 97 ? -2.785 16.080 21.083 1.00 65.69 97 GLY A C 1
ATOM 749 O O . GLY A 1 97 ? -3.676 16.922 21.138 1.00 65.69 97 GLY A O 1
ATOM 750 N N . GLY A 1 98 ? -2.921 14.941 20.394 1.00 76.31 98 GLY A N 1
ATOM 751 C CA . GLY A 1 98 ? -4.111 14.562 19.623 1.00 76.31 98 GLY A CA 1
ATOM 752 C C . GLY A 1 98 ? -4.998 13.507 20.290 1.00 76.31 98 GLY A C 1
ATOM 753 O O . GLY A 1 98 ? -5.876 12.959 19.630 1.00 76.31 98 GLY A O 1
ATOM 754 N N . LEU A 1 99 ? -4.751 13.171 21.558 1.00 88.94 99 LEU A N 1
ATOM 755 C CA . LEU A 1 99 ? -5.495 12.134 22.277 1.00 88.94 99 LEU A CA 1
ATOM 756 C C . LEU A 1 99 ? -6.877 12.619 22.735 1.00 88.94 99 LEU A C 1
ATOM 758 O O . LEU A 1 99 ? -7.085 13.801 23.003 1.00 88.94 99 LEU A O 1
ATOM 762 N N . GLY A 1 100 ? -7.812 11.681 22.887 1.00 91.88 100 GLY A N 1
ATOM 763 C CA . GLY A 1 100 ? -9.172 11.949 23.354 1.00 91.88 100 GLY A CA 1
ATOM 764 C C . GLY A 1 100 ? -10.221 11.846 22.250 1.00 91.88 100 GLY A C 1
ATOM 765 O O . GLY A 1 100 ? -10.016 11.185 21.235 1.00 91.88 100 GLY A O 1
ATOM 766 N N . LYS A 1 101 ? -11.395 12.444 22.476 1.00 93.94 101 LYS A N 1
ATOM 767 C CA . LYS A 1 101 ? -12.529 12.338 21.548 1.00 93.94 101 LYS A CA 1
ATOM 768 C C . LYS A 1 101 ? -12.207 13.048 20.230 1.00 93.94 101 LYS A C 1
ATOM 770 O O . L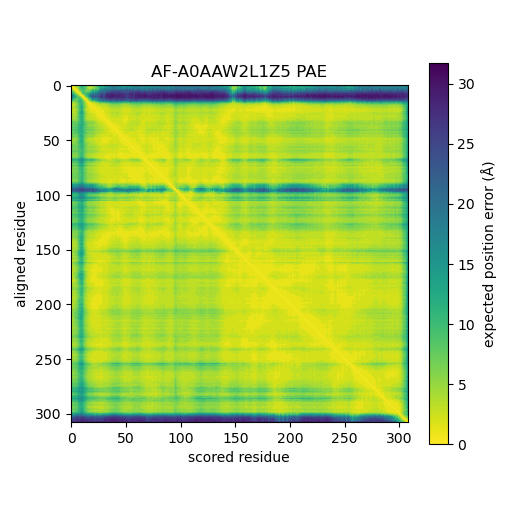YS A 1 101 ? -11.819 14.215 20.233 1.00 93.94 101 LYS A O 1
ATOM 775 N N . LEU A 1 102 ? -12.386 12.351 19.111 1.00 90.19 102 LEU A N 1
ATOM 776 C CA . LEU A 1 102 ? -12.143 12.903 17.785 1.00 90.19 102 LEU A CA 1
ATOM 777 C C . LEU A 1 102 ? -13.217 13.950 17.455 1.00 90.19 102 LEU A C 1
ATOM 779 O O . LEU A 1 102 ? -14.413 13.659 17.478 1.00 90.19 102 LEU A O 1
ATOM 783 N N . SER A 1 103 ? -12.787 15.174 17.143 1.00 86.94 103 SER A N 1
ATOM 784 C CA . SER A 1 103 ? -13.701 16.267 16.795 1.00 86.94 103 SER A CA 1
ATOM 785 C C . SER A 1 103 ? -14.576 15.901 15.592 1.00 86.94 103 SER A C 1
ATOM 787 O O . SER A 1 103 ? -14.091 15.323 14.621 1.00 86.94 103 SER A O 1
ATOM 789 N N . GLY A 1 104 ? -15.866 16.237 15.659 1.00 87.12 104 GLY A N 1
ATOM 790 C CA . GLY A 1 104 ? -16.847 15.902 14.622 1.00 87.12 104 GLY A CA 1
ATOM 791 C C . GLY A 1 104 ? -17.432 14.488 14.712 1.00 87.12 104 GLY A C 1
ATOM 792 O O . GLY A 1 104 ? -18.301 14.159 13.911 1.00 87.12 104 GLY A O 1
ATOM 793 N N . HIS A 1 105 ? -17.013 13.672 15.686 1.00 90.75 105 HIS A N 1
ATOM 794 C CA . HIS A 1 105 ? -17.569 12.340 15.919 1.00 90.75 105 HI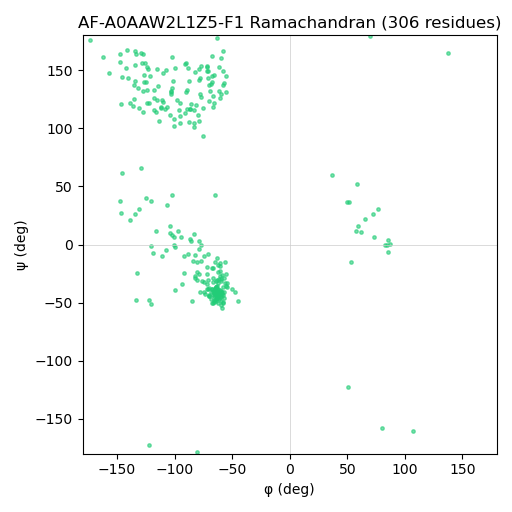S A CA 1
ATOM 795 C C . HIS A 1 105 ? -18.070 12.181 17.349 1.00 90.75 105 HIS A C 1
ATOM 797 O O . HIS A 1 105 ? -17.416 12.600 18.304 1.00 90.75 105 HIS A O 1
ATOM 803 N N . ASP A 1 106 ? -19.209 11.509 17.511 1.00 94.00 106 ASP A N 1
ATOM 804 C CA . ASP A 1 106 ? -19.803 11.303 18.831 1.00 94.00 106 ASP A CA 1
ATOM 805 C C . ASP A 1 106 ? -19.193 10.136 19.604 1.00 94.00 106 ASP A C 1
ATOM 807 O O . ASP A 1 106 ? -19.161 10.177 20.838 1.00 94.00 106 ASP A O 1
ATOM 811 N N . ASN A 1 107 ? -18.669 9.146 18.883 1.00 97.81 107 ASN A N 1
ATOM 812 C CA . ASN A 1 107 ? -18.249 7.858 19.421 1.00 97.81 107 ASN A CA 1
ATOM 813 C C . ASN A 1 107 ? -16.874 7.379 18.911 1.00 97.81 107 ASN A C 1
ATOM 815 O O . ASN A 1 107 ? -16.628 6.173 18.869 1.00 97.81 107 ASN A O 1
ATOM 819 N N . ILE A 1 108 ? -15.980 8.294 18.518 1.00 97.12 108 ILE A N 1
ATOM 820 C CA . ILE A 1 108 ? -14.601 7.955 18.133 1.00 97.12 108 ILE A CA 1
ATOM 821 C C . ILE A 1 108 ? -13.605 8.627 19.082 1.00 97.12 108 ILE A C 1
ATOM 823 O O . ILE A 1 108 ? -13.691 9.831 19.327 1.00 97.12 108 ILE A O 1
ATOM 827 N N . TRP A 1 109 ? -12.626 7.862 19.563 1.00 96.62 109 TRP A N 1
ATOM 828 C CA . TRP A 1 109 ? -11.533 8.332 20.413 1.00 96.62 109 TRP A CA 1
ATOM 829 C C . TRP A 1 109 ? -10.171 7.942 19.847 1.00 96.62 109 TRP A C 1
ATOM 831 O O . TRP A 1 109 ? -10.012 6.876 19.257 1.00 96.62 109 TRP A O 1
ATOM 841 N N . LEU A 1 110 ? -9.183 8.808 20.052 1.00 95.56 110 LEU A N 1
ATOM 842 C CA . LEU A 1 110 ? -7.782 8.593 19.725 1.00 95.56 110 LEU A CA 1
ATOM 843 C C . LEU A 1 110 ? -6.993 8.279 20.997 1.00 95.56 110 LEU A C 1
ATOM 845 O O . LEU A 1 110 ? -7.078 9.005 21.989 1.00 95.56 110 LEU A O 1
ATOM 849 N N . HIS A 1 111 ? -6.198 7.218 20.935 1.00 95.19 111 HIS A N 1
ATOM 850 C CA . HIS A 1 111 ? -5.347 6.738 22.016 1.00 95.19 111 HIS A CA 1
ATOM 851 C C . HIS A 1 111 ? -3.897 6.598 21.554 1.00 95.19 111 HIS A C 1
ATOM 853 O O . HIS A 1 111 ? -3.600 6.384 20.372 1.00 95.19 111 HIS A O 1
ATOM 859 N N . SER A 1 112 ? -2.990 6.654 22.525 1.00 93.88 112 SER A N 1
ATOM 860 C CA . SER A 1 112 ? -1.613 6.187 22.361 1.00 93.88 112 SER A CA 1
ATOM 861 C C . SER A 1 112 ? -1.573 4.679 22.075 1.00 93.88 112 SER A C 1
ATOM 863 O O . SER A 1 112 ? -2.606 4.005 22.034 1.00 93.88 112 SER A O 1
ATOM 865 N N . MET A 1 113 ? -0.380 4.121 21.847 1.00 94.75 113 MET A N 1
ATOM 866 C CA . MET A 1 113 ? -0.236 2.688 21.576 1.00 94.75 113 MET A CA 1
ATOM 867 C C . MET A 1 113 ? -0.802 1.833 22.714 1.00 94.75 113 MET A C 1
ATOM 869 O O . MET A 1 113 ? -0.747 2.209 23.886 1.00 94.75 113 MET A O 1
ATOM 873 N N . ILE A 1 114 ? -1.305 0.650 22.365 1.00 96.62 114 ILE A N 1
ATOM 874 C CA . ILE A 1 114 ? -1.671 -0.362 23.357 1.00 96.62 114 ILE A CA 1
ATOM 875 C C . ILE A 1 114 ? -0.416 -0.733 24.148 1.00 96.62 114 ILE A C 1
ATOM 877 O O . ILE A 1 114 ? 0.608 -1.100 23.573 1.00 96.62 114 ILE A O 1
ATOM 881 N N . ASN A 1 115 ? -0.511 -0.637 25.469 1.00 96.62 115 ASN A N 1
ATOM 882 C CA . ASN A 1 115 ? 0.511 -1.110 26.388 1.00 96.62 115 ASN A CA 1
ATOM 883 C C . ASN A 1 115 ? 0.319 -2.603 26.686 1.00 96.62 115 ASN A C 1
ATOM 885 O O . ASN A 1 115 ? 1.263 -3.385 26.607 1.00 96.62 115 ASN A O 1
ATOM 889 N N . SER A 1 116 ? -0.911 -3.005 27.014 1.00 97.81 116 SER A N 1
ATOM 890 C CA . SER A 1 116 ? -1.254 -4.390 27.344 1.00 97.81 116 SER A CA 1
ATOM 891 C C . SER A 1 116 ? -2.754 -4.646 27.242 1.00 97.81 116 SER A C 1
ATOM 893 O O . SER A 1 116 ? -3.564 -3.721 27.307 1.00 97.81 116 SER A O 1
ATOM 895 N N . VAL A 1 117 ? -3.132 -5.916 27.137 1.00 98.44 117 VAL A N 1
ATOM 896 C CA . VAL A 1 117 ? -4.524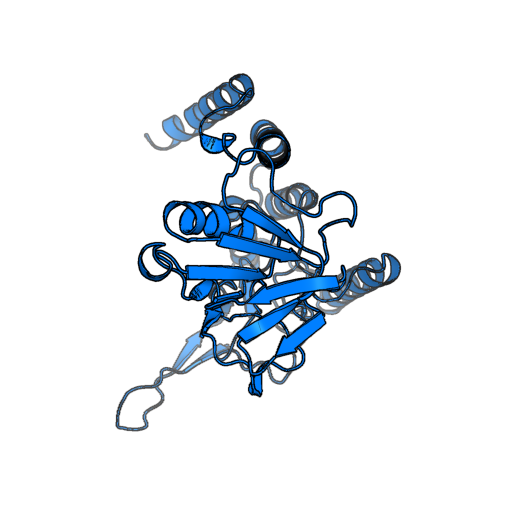 -6.368 27.247 1.00 98.44 117 VAL A CA 1
ATOM 897 C C . VAL A 1 117 ? -4.670 -7.422 28.344 1.00 98.44 117 VAL A C 1
ATOM 899 O O . VAL A 1 117 ? -3.714 -8.118 28.689 1.00 98.44 117 VAL A O 1
ATOM 902 N N . HIS A 1 118 ? -5.861 -7.511 28.934 1.00 98.25 118 HIS A N 1
ATOM 903 C CA . HIS A 1 118 ? -6.088 -8.240 30.183 1.00 98.25 118 HIS A CA 1
ATOM 904 C C . HIS A 1 118 ? -7.246 -9.244 30.088 1.00 98.25 118 HIS A C 1
ATOM 906 O O . HIS A 1 118 ? -8.181 -9.088 29.302 1.00 98.25 118 HIS A O 1
ATOM 912 N N . LYS A 1 119 ? -7.219 -10.267 30.955 1.00 98.00 119 LYS A N 1
ATOM 913 C CA . LYS A 1 119 ? -8.224 -11.349 31.008 1.00 98.00 119 LYS A CA 1
ATOM 914 C C . LYS A 1 119 ? -9.650 -10.868 31.307 1.00 98.00 119 LYS A C 1
ATOM 916 O O . LYS A 1 119 ? -10.615 -11.545 30.973 1.00 98.00 119 LYS A O 1
ATOM 921 N N . ASP A 1 120 ? -9.799 -9.697 31.922 1.00 97.69 120 ASP A N 1
ATOM 922 C CA . ASP A 1 120 ? -11.094 -9.068 32.196 1.00 97.69 120 ASP A CA 1
ATOM 923 C C . ASP A 1 120 ? -11.663 -8.282 30.995 1.00 97.69 120 ASP A C 1
ATOM 925 O O . ASP A 1 120 ? -12.662 -7.572 31.151 1.00 97.69 120 ASP A O 1
ATOM 929 N N . GLY A 1 121 ? -11.046 -8.395 29.812 1.00 98.06 121 GLY A N 1
ATOM 930 C CA . GLY A 1 121 ? -11.472 -7.736 28.574 1.00 98.06 121 GLY A CA 1
ATOM 931 C C . GLY A 1 121 ? -10.918 -6.324 28.385 1.00 98.06 121 GLY A C 1
ATOM 932 O O . GLY A 1 121 ? -11.219 -5.687 27.376 1.00 98.06 121 GLY A O 1
ATOM 933 N N . LYS A 1 122 ? -10.114 -5.808 29.324 1.00 98.50 122 LYS A N 1
ATOM 934 C CA . LYS A 1 122 ? -9.560 -4.454 29.215 1.00 98.50 122 LYS A CA 1
ATOM 935 C C . LYS A 1 122 ? -8.378 -4.372 28.257 1.00 98.50 122 LYS A C 1
ATOM 937 O O . LYS A 1 122 ? -7.520 -5.253 28.228 1.00 98.50 122 LYS A O 1
ATOM 942 N N . VAL A 1 123 ? -8.320 -3.254 27.546 1.00 98.56 123 VAL A N 1
ATOM 943 C CA . VAL A 1 123 ? -7.203 -2.775 26.736 1.00 98.56 123 VAL A CA 1
ATOM 944 C C . VAL A 1 123 ? -6.649 -1.536 27.429 1.00 98.56 123 VAL A C 1
ATOM 946 O O . VAL A 1 123 ? -7.378 -0.565 27.627 1.00 98.56 123 VAL A O 1
ATOM 949 N N . ALA A 1 124 ? -5.386 -1.594 27.841 1.00 98.06 124 ALA A N 1
ATOM 950 C CA . ALA A 1 124 ? -4.678 -0.494 28.478 1.00 98.06 124 ALA A CA 1
ATOM 951 C C . ALA A 1 124 ? -3.732 0.173 27.478 1.00 98.06 124 ALA A C 1
ATOM 953 O O . ALA A 1 124 ? -2.953 -0.507 26.804 1.00 98.06 124 ALA A O 1
ATOM 954 N N . PHE A 1 125 ? -3.779 1.499 27.403 1.00 97.00 125 PHE A N 1
ATOM 955 C CA . PHE A 1 125 ? -2.954 2.307 26.508 1.00 97.00 125 PHE A CA 1
ATOM 956 C C . PHE A 1 125 ? -1.786 2.953 27.269 1.00 97.00 125 PHE A C 1
ATOM 958 O O . PHE A 1 125 ? -1.788 3.033 28.499 1.00 97.00 125 PHE A O 1
ATOM 965 N N . GLN A 1 126 ? -0.758 3.397 26.546 1.00 94.88 126 GLN A N 1
ATOM 966 C CA . GLN A 1 126 ? 0.452 3.999 27.131 1.00 94.88 126 GLN A CA 1
ATOM 967 C C . GLN A 1 126 ? 0.210 5.360 27.803 1.00 94.88 126 GLN A C 1
ATOM 969 O O . GLN A 1 126 ? 0.984 5.772 28.660 1.00 94.88 126 GLN A O 1
ATOM 974 N N . ASP A 1 127 ? -0.879 6.034 27.453 1.00 90.50 127 ASP A N 1
ATOM 975 C CA . ASP A 1 127 ? -1.362 7.271 28.076 1.00 90.50 127 ASP A CA 1
ATOM 976 C C . ASP A 1 127 ? -2.062 7.037 29.430 1.00 90.50 127 ASP A C 1
ATOM 978 O O . ASP A 1 127 ? -2.508 7.987 30.070 1.00 90.50 127 ASP A O 1
ATOM 982 N N . GLY A 1 128 ? -2.156 5.781 29.879 1.00 92.94 128 GLY A N 1
ATOM 983 C CA . GLY A 1 128 ? -2.789 5.391 31.137 1.00 92.94 128 GLY A CA 1
ATOM 984 C C . GLY A 1 128 ? -4.303 5.193 31.045 1.00 92.94 128 GLY A C 1
ATOM 985 O O . GLY A 1 128 ? -4.902 4.701 32.004 1.00 92.94 128 GLY A O 1
ATOM 986 N N . THR A 1 129 ? -4.933 5.514 29.910 1.00 95.25 129 THR A N 1
ATOM 987 C CA . THR A 1 129 ? -6.354 5.227 29.690 1.00 95.25 129 THR A CA 1
ATOM 988 C C . THR A 1 129 ? -6.591 3.730 29.495 1.00 95.25 129 THR A C 1
ATOM 990 O O . THR A 1 129 ? -5.706 2.972 29.082 1.00 95.25 129 THR A O 1
ATOM 993 N N . GLN A 1 130 ? -7.803 3.281 29.823 1.00 97.56 130 GLN A N 1
ATOM 994 C CA . GLN A 1 130 ? -8.217 1.890 29.667 1.00 97.56 130 GLN A CA 1
ATOM 995 C C . GLN A 1 130 ? -9.655 1.819 29.173 1.00 97.56 130 GLN A C 1
ATOM 997 O O . GLN A 1 130 ? -10.507 2.586 29.620 1.00 97.56 130 GLN A O 1
ATOM 1002 N N . VAL A 1 131 ? -9.933 0.846 28.310 1.00 98.12 131 VAL A N 1
ATOM 1003 C CA . VAL A 1 131 ? -11.286 0.548 27.836 1.00 98.12 131 VAL A CA 1
ATOM 1004 C C . VAL A 1 131 ? -11.538 -0.954 27.886 1.00 98.12 131 VAL A C 1
ATOM 1006 O O . VAL A 1 131 ? -10.647 -1.745 27.586 1.00 98.12 131 VAL A O 1
ATOM 1009 N N . ARG A 1 132 ? -12.744 -1.381 28.272 1.00 98.50 132 ARG A N 1
ATOM 1010 C CA . ARG A 1 132 ? -13.178 -2.768 28.056 1.00 98.50 132 ARG A CA 1
ATOM 1011 C C . ARG A 1 132 ? -13.703 -2.872 26.628 1.00 98.50 132 ARG A C 1
ATOM 1013 O O . ARG A 1 132 ? -14.696 -2.227 26.318 1.00 98.50 132 ARG A O 1
ATOM 1020 N N . ALA A 1 133 ? -13.037 -3.663 25.795 1.00 98.62 133 ALA A N 1
ATOM 1021 C CA . ALA A 1 133 ? -13.355 -3.783 24.377 1.00 98.62 133 ALA A CA 1
ATOM 1022 C C . ALA A 1 133 ? -13.847 -5.188 24.027 1.00 98.62 133 ALA A C 1
ATOM 1024 O O . ALA A 1 133 ? -13.420 -6.173 24.632 1.00 98.62 133 ALA A O 1
ATOM 1025 N N . ASP A 1 134 ? -14.697 -5.264 23.008 1.00 98.69 134 ASP A N 1
ATOM 1026 C CA . ASP A 1 134 ? -15.215 -6.520 22.467 1.00 98.69 134 ASP A CA 1
ATOM 1027 C C . ASP A 1 134 ? -14.357 -7.011 21.295 1.00 98.69 134 ASP A C 1
ATOM 1029 O O . ASP A 1 134 ? -14.172 -8.217 21.105 1.00 98.69 134 ASP A O 1
ATOM 1033 N N . VAL A 1 135 ? -13.807 -6.073 20.511 1.00 98.81 135 VAL A N 1
ATOM 1034 C CA . VAL A 1 135 ? -13.038 -6.371 19.296 1.00 98.81 135 VAL A CA 1
ATOM 1035 C C . VAL A 1 135 ? -11.756 -5.551 19.218 1.00 98.81 135 VAL A C 1
ATOM 1037 O O . VAL A 1 135 ? -11.766 -4.343 19.443 1.00 98.81 135 VAL A O 1
ATOM 1040 N N . ILE A 1 136 ? -10.665 -6.203 18.816 1.00 98.69 136 ILE A N 1
ATOM 1041 C CA . ILE A 1 136 ? -9.441 -5.564 18.331 1.00 98.69 136 ILE A CA 1
ATOM 1042 C C . ILE A 1 136 ? -9.352 -5.798 16.818 1.00 98.69 136 ILE A C 1
ATOM 1044 O O . ILE A 1 136 ? -9.257 -6.933 16.341 1.00 98.69 136 ILE A O 1
ATOM 1048 N N . LEU A 1 137 ? -9.393 -4.707 16.057 1.00 98.69 137 LEU A N 1
ATOM 1049 C CA . LEU A 1 137 ? -9.271 -4.673 14.607 1.00 98.69 137 LEU A CA 1
ATOM 1050 C C . LEU A 1 137 ? -7.878 -4.176 14.205 1.00 98.69 137 LEU A C 1
ATOM 1052 O O . LEU A 1 137 ? -7.538 -3.001 14.339 1.00 98.69 137 LEU A O 1
ATOM 1056 N N . HIS A 1 138 ? -7.080 -5.075 13.645 1.00 98.50 138 HIS A N 1
ATOM 1057 C CA . HIS A 1 138 ? -5.768 -4.777 13.094 1.00 98.50 138 HIS A CA 1
ATOM 1058 C C . HIS A 1 138 ? -5.910 -4.129 11.708 1.00 98.50 138 HIS A C 1
ATOM 1060 O O . HIS A 1 138 ? -6.197 -4.801 10.717 1.00 98.50 138 HIS A O 1
ATOM 1066 N N . CYS A 1 139 ? -5.670 -2.822 11.627 1.00 98.12 139 CYS A N 1
ATOM 1067 C CA . CYS A 1 139 ? -5.524 -2.052 10.387 1.00 98.12 139 CYS A CA 1
ATOM 1068 C C . CYS A 1 139 ? -4.038 -1.765 10.106 1.00 98.12 139 CYS A C 1
ATOM 1070 O O . CYS A 1 139 ? -3.642 -0.664 9.716 1.00 98.12 139 CYS A O 1
ATOM 1072 N N . THR A 1 140 ? -3.202 -2.780 10.318 1.00 96.62 140 THR A N 1
ATOM 1073 C CA . THR A 1 140 ? -1.734 -2.695 10.396 1.00 96.62 140 THR A CA 1
ATOM 1074 C C . THR A 1 140 ? -1.018 -3.037 9.089 1.00 96.62 140 THR A C 1
ATOM 1076 O O . THR A 1 140 ? 0.210 -3.136 9.047 1.00 96.62 140 THR A O 1
ATOM 1079 N N . GLY A 1 141 ? -1.779 -3.134 8.000 1.00 96.69 141 GLY A N 1
ATOM 1080 C CA . GLY A 1 141 ? -1.266 -3.341 6.653 1.00 96.6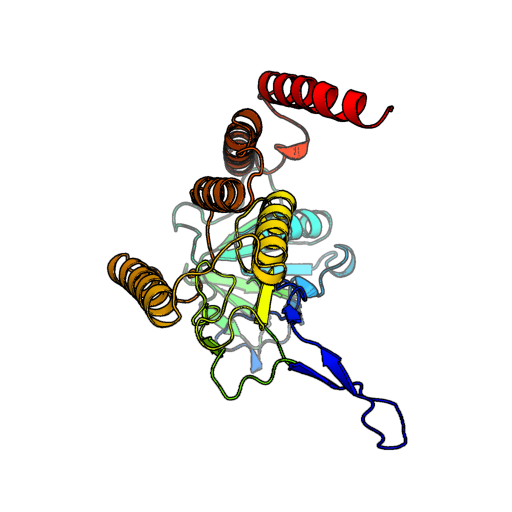9 141 GLY A CA 1
ATOM 1081 C C . GLY A 1 141 ? -0.920 -4.798 6.365 1.00 96.69 141 GLY A C 1
ATOM 1082 O O . GLY A 1 141 ? -1.443 -5.722 6.976 1.00 96.69 141 GLY A O 1
ATOM 1083 N N . TYR A 1 142 ? -0.051 -5.002 5.383 1.00 98.12 142 TYR A N 1
ATOM 1084 C CA . TYR A 1 142 ? 0.165 -6.307 4.768 1.00 98.12 142 TYR A CA 1
ATOM 1085 C C . TYR A 1 142 ? 1.653 -6.613 4.607 1.00 98.12 142 TYR A C 1
ATOM 1087 O O . TYR A 1 142 ? 2.511 -5.732 4.755 1.00 98.12 142 TYR A O 1
ATOM 1095 N N . LYS A 1 143 ? 1.954 -7.876 4.317 1.00 97.75 143 LYS A N 1
ATOM 1096 C CA . LYS A 1 143 ? 3.287 -8.368 3.981 1.00 97.75 143 LYS A CA 1
ATOM 1097 C C . LYS A 1 143 ? 3.369 -8.696 2.495 1.00 97.75 143 LYS A C 1
ATOM 1099 O O . LYS A 1 143 ? 2.384 -9.127 1.896 1.00 97.75 143 LYS A O 1
ATOM 1104 N N . TYR A 1 144 ? 4.559 -8.559 1.915 1.00 98.56 144 TYR A N 1
ATOM 1105 C CA . TYR A 1 144 ? 4.831 -9.243 0.652 1.00 98.56 144 TYR A CA 1
ATOM 1106 C C . TYR A 1 144 ? 4.906 -10.742 0.915 1.00 98.56 144 TYR A C 1
ATOM 1108 O O . TYR A 1 144 ? 5.578 -11.180 1.851 1.00 98.56 144 TYR A O 1
ATOM 1116 N N . HIS A 1 145 ? 4.211 -11.526 0.099 1.00 97.94 145 HIS A N 1
ATOM 1117 C CA . HIS A 1 145 ? 4.150 -12.968 0.266 1.00 97.94 145 HIS A CA 1
ATOM 1118 C C . HIS A 1 145 ? 4.058 -13.649 -1.099 1.00 97.94 145 HIS A C 1
ATOM 1120 O O . HIS A 1 145 ? 3.134 -13.397 -1.874 1.00 97.94 145 HIS A O 1
ATOM 1126 N N . PHE A 1 146 ? 5.038 -14.507 -1.387 1.00 97.62 146 PHE A N 1
ATOM 1127 C CA . PHE A 1 146 ? 5.179 -15.212 -2.663 1.00 97.62 146 PHE A CA 1
ATOM 1128 C C . PHE A 1 146 ? 5.370 -16.716 -2.406 1.00 97.62 146 PHE A C 1
ATOM 1130 O O . PHE A 1 146 ? 6.444 -17.253 -2.672 1.00 97.62 146 PHE A O 1
ATOM 1137 N N . PRO A 1 147 ? 4.358 -17.425 -1.868 1.00 95.88 147 PRO A N 1
ATOM 1138 C CA . PRO A 1 147 ? 4.503 -18.827 -1.456 1.00 95.88 147 PRO A CA 1
ATOM 1139 C C . PRO A 1 147 ? 4.788 -19.776 -2.631 1.00 95.88 147 PRO A C 1
ATOM 1141 O O . PRO A 1 147 ? 5.196 -20.913 -2.428 1.00 95.88 147 PRO A O 1
ATOM 1144 N N . PHE A 1 148 ? 4.563 -19.310 -3.861 1.00 94.81 148 PHE A N 1
ATOM 1145 C CA . PHE A 1 148 ? 4.790 -20.044 -5.103 1.00 94.81 148 PHE A CA 1
ATOM 1146 C C . PHE A 1 148 ? 6.189 -19.830 -5.703 1.00 94.81 148 PHE A C 1
ATOM 1148 O O . PHE A 1 148 ? 6.525 -20.489 -6.685 1.00 94.81 148 PHE A O 1
ATOM 1155 N N . LEU A 1 149 ? 6.978 -18.879 -5.189 1.00 95.38 149 LEU A N 1
ATOM 1156 C CA . LEU A 1 149 ? 8.199 -18.425 -5.848 1.00 95.38 149 LEU A CA 1
ATOM 1157 C C . LEU A 1 149 ? 9.450 -19.066 -5.223 1.00 95.38 149 LEU A C 1
ATOM 1159 O O . LEU A 1 149 ? 9.947 -18.626 -4.189 1.00 95.38 149 LEU A O 1
ATOM 1163 N N . GLU A 1 150 ? 9.995 -20.081 -5.894 1.00 95.00 150 GLU A N 1
ATOM 1164 C CA . GLU A 1 150 ? 11.239 -20.763 -5.512 1.00 95.00 150 GLU A CA 1
ATOM 1165 C C . GLU A 1 150 ? 12.435 -20.164 -6.282 1.00 95.00 150 GLU A C 1
ATOM 1167 O O . GLU A 1 150 ? 12.616 -20.436 -7.467 1.00 95.00 150 GLU A O 1
ATOM 1172 N N . THR A 1 151 ? 13.270 -19.348 -5.624 1.00 94.69 151 THR A N 1
ATOM 1173 C CA . THR A 1 151 ? 14.473 -18.728 -6.240 1.00 94.69 151 THR A CA 1
ATOM 1174 C C . THR A 1 151 ? 15.794 -19.176 -5.614 1.00 94.69 151 THR A C 1
ATOM 1176 O O . THR A 1 151 ? 16.829 -18.563 -5.864 1.00 94.69 151 THR A O 1
ATOM 1179 N N . ASN A 1 152 ? 15.780 -20.215 -4.770 1.00 93.31 152 ASN A N 1
ATOM 1180 C CA . ASN A 1 152 ? 16.947 -20.669 -3.997 1.00 93.31 152 ASN A CA 1
ATOM 1181 C C . ASN A 1 152 ? 17.632 -19.538 -3.201 1.00 93.31 152 ASN A C 1
ATOM 1183 O O . ASN A 1 152 ? 18.853 -19.494 -3.091 1.00 93.31 152 ASN A O 1
ATOM 1187 N N . GLY A 1 153 ? 16.839 -18.602 -2.670 1.00 94.19 153 GLY A N 1
ATOM 1188 C CA . GLY A 1 153 ? 17.323 -17.483 -1.858 1.00 94.19 153 GLY A CA 1
ATOM 1189 C C . GLY A 1 153 ? 17.807 -16.262 -2.644 1.00 94.19 153 GLY A C 1
ATOM 1190 O O . GLY A 1 153 ? 18.174 -15.272 -2.020 1.00 94.19 153 GLY A O 1
ATOM 1191 N N . ILE A 1 154 ? 17.772 -16.285 -3.985 1.00 96.88 154 ILE A N 1
ATOM 1192 C CA . ILE A 1 154 ? 18.152 -15.123 -4.807 1.00 96.88 154 ILE A CA 1
ATOM 1193 C C . ILE A 1 154 ? 17.198 -13.944 -4.583 1.00 96.88 154 ILE A C 1
ATOM 1195 O O . ILE A 1 154 ? 17.636 -12.801 -4.595 1.00 96.88 154 ILE A O 1
ATOM 1199 N N . VAL A 1 155 ? 15.906 -14.213 -4.383 1.00 97.50 155 VAL A N 1
ATOM 1200 C CA . VAL A 1 155 ? 14.909 -13.213 -3.986 1.00 97.50 155 VAL A CA 1
ATOM 1201 C C . VAL A 1 155 ? 14.353 -13.612 -2.630 1.00 97.50 155 VAL A C 1
ATOM 1203 O O . VAL A 1 155 ? 13.857 -14.728 -2.468 1.00 97.50 155 VAL A O 1
ATOM 1206 N N . SER A 1 156 ? 14.404 -12.696 -1.670 1.00 97.06 156 SER A N 1
ATOM 1207 C CA . SER A 1 156 ? 13.840 -12.885 -0.335 1.00 97.06 156 SER A CA 1
ATOM 1208 C C . SER A 1 156 ? 12.941 -11.717 0.065 1.00 97.06 156 SER A C 1
ATOM 1210 O O . SER A 1 156 ? 12.947 -10.657 -0.567 1.00 97.06 156 SER A O 1
ATOM 1212 N N . VAL A 1 157 ? 12.135 -11.938 1.105 1.00 98.12 157 VAL A N 1
ATOM 1213 C CA . VAL A 1 157 ? 11.355 -10.894 1.773 1.00 98.12 157 VAL A CA 1
ATOM 1214 C C . VAL A 1 157 ? 11.859 -10.773 3.207 1.00 98.12 157 VAL A C 1
ATOM 1216 O O . VAL A 1 157 ? 11.687 -11.701 3.993 1.00 98.12 157 VAL A O 1
ATOM 1219 N N . ASP A 1 158 ? 12.454 -9.632 3.550 1.00 97.56 158 ASP A N 1
ATOM 1220 C CA . ASP A 1 158 ? 13.002 -9.343 4.883 1.00 97.56 158 ASP A CA 1
ATOM 1221 C C . ASP A 1 158 ? 12.438 -8.016 5.416 1.00 97.56 158 ASP A C 1
ATOM 1223 O O . ASP A 1 158 ? 12.655 -6.969 4.811 1.00 97.56 158 ASP A O 1
ATOM 1227 N N . ASP A 1 159 ? 11.646 -8.057 6.498 1.00 96.94 159 ASP A N 1
ATOM 1228 C CA . ASP A 1 159 ? 10.811 -6.942 7.003 1.00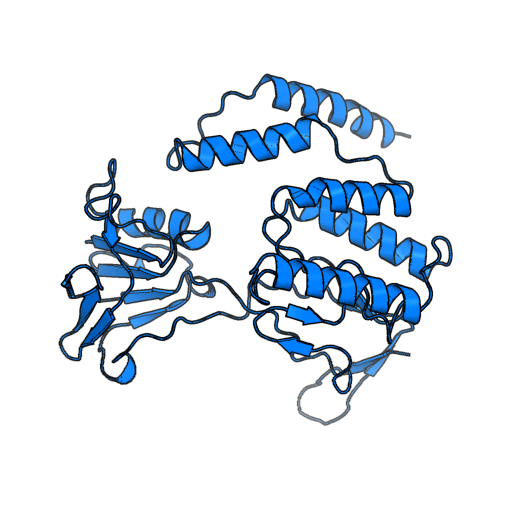 96.94 159 ASP A CA 1
ATOM 1229 C C . ASP A 1 159 ? 10.212 -6.108 5.856 1.00 96.94 159 ASP A C 1
ATOM 1231 O O . ASP A 1 159 ? 10.483 -4.922 5.738 1.00 96.94 159 ASP A O 1
ATOM 1235 N N . ASN A 1 160 ? 9.421 -6.726 4.971 1.00 97.94 160 ASN A N 1
ATOM 1236 C CA . ASN A 1 160 ? 8.794 -6.077 3.806 1.00 97.94 160 ASN A CA 1
ATOM 1237 C C . ASN A 1 160 ? 9.747 -5.433 2.771 1.00 97.94 160 ASN A C 1
ATOM 1239 O O . ASN A 1 160 ? 9.285 -4.678 1.915 1.00 97.94 160 ASN A O 1
ATOM 1243 N N . ARG A 1 161 ? 11.043 -5.746 2.781 1.00 98.56 161 ARG A N 1
ATOM 1244 C CA . ARG A 1 161 ? 11.940 -5.531 1.637 1.00 98.56 161 ARG A CA 1
ATOM 1245 C C . ARG A 1 161 ? 11.941 -6.785 0.768 1.00 98.56 161 ARG A C 1
ATOM 1247 O O . ARG A 1 161 ? 12.439 -7.815 1.207 1.00 98.56 161 ARG A O 1
ATOM 1254 N N . VAL A 1 162 ? 11.407 -6.693 -0.447 1.00 98.69 162 VAL A N 1
ATOM 1255 C CA . VAL A 1 162 ? 11.575 -7.704 -1.500 1.00 98.69 162 VAL A CA 1
ATOM 1256 C C . VAL A 1 162 ? 12.877 -7.396 -2.225 1.00 98.69 162 VAL A C 1
ATOM 1258 O O . VAL A 1 162 ? 13.042 -6.294 -2.751 1.00 98.69 162 VAL A O 1
ATOM 1261 N N . GLY A 1 163 ? 13.831 -8.322 -2.241 1.00 97.25 163 GLY A N 1
ATOM 1262 C CA . GLY A 1 163 ? 15.137 -7.979 -2.784 1.00 97.25 163 GLY A CA 1
ATOM 1263 C C . GLY A 1 163 ? 16.146 -9.110 -2.922 1.00 97.25 163 GLY A C 1
ATOM 1264 O O . GLY A 1 163 ? 15.886 -10.226 -2.467 1.00 97.25 163 GLY A O 1
ATOM 1265 N N . PRO A 1 164 ? 17.316 -8.780 -3.505 1.00 98.38 164 PRO A N 1
ATOM 1266 C CA . PRO A 1 164 ? 17.644 -7.506 -4.170 1.00 98.38 164 PRO A CA 1
ATOM 1267 C C . PRO A 1 164 ? 16.856 -7.284 -5.476 1.00 98.38 164 PRO A C 1
ATOM 1269 O O . PRO A 1 164 ? 16.664 -8.226 -6.240 1.00 98.38 164 PRO A O 1
ATOM 1272 N N . LEU A 1 165 ? 16.394 -6.050 -5.724 1.00 98.69 165 LEU A N 1
ATOM 1273 C CA . LEU A 1 165 ? 15.644 -5.669 -6.930 1.00 98.69 165 LEU A CA 1
ATOM 1274 C C . LEU A 1 165 ? 16.140 -4.335 -7.505 1.00 98.69 165 LEU A C 1
ATOM 1276 O O . LEU A 1 165 ? 15.966 -3.287 -6.883 1.00 98.69 165 LEU A O 1
ATOM 1280 N N . TYR A 1 166 ? 16.630 -4.366 -8.742 1.00 98.81 166 TYR A N 1
ATOM 1281 C CA . TYR A 1 166 ? 16.894 -3.176 -9.539 1.00 98.81 166 TYR A CA 1
ATOM 1282 C C . TYR A 1 166 ? 15.580 -2.462 -9.853 1.00 98.81 166 TYR A C 1
ATOM 1284 O O . TYR A 1 166 ? 14.652 -3.050 -10.425 1.00 98.81 166 TYR A O 1
ATOM 1292 N N . LYS A 1 167 ? 15.498 -1.192 -9.437 1.00 98.50 167 LYS A N 1
ATOM 1293 C CA . LYS A 1 167 ? 14.343 -0.301 -9.647 1.00 98.50 167 LYS A CA 1
ATOM 1294 C C . LYS A 1 167 ? 13.004 -0.928 -9.245 1.00 98.50 167 LYS A C 1
ATOM 1296 O O . LYS A 1 167 ? 11.996 -0.710 -9.909 1.00 98.50 167 LYS A O 1
ATOM 1301 N N . HIS A 1 168 ? 13.001 -1.719 -8.167 1.00 98.75 168 HIS A N 1
ATOM 1302 C CA . HIS A 1 168 ? 11.838 -2.450 -7.639 1.00 98.75 168 HIS A CA 1
ATOM 1303 C C . HIS A 1 168 ? 11.215 -3.498 -8.585 1.00 98.75 168 HIS A C 1
ATOM 1305 O O . HIS A 1 168 ? 10.136 -4.000 -8.278 1.00 98.75 168 HIS A O 1
ATOM 1311 N N . VAL A 1 169 ? 11.867 -3.838 -9.704 1.00 98.88 169 VAL A N 1
ATOM 1312 C CA . VAL A 1 169 ? 11.300 -4.702 -10.757 1.00 98.88 169 VAL A CA 1
ATOM 1313 C C . VAL A 1 169 ? 12.136 -5.955 -10.987 1.00 98.88 169 VAL A C 1
ATOM 1315 O O . VAL A 1 169 ? 11.590 -7.055 -10.980 1.00 98.88 169 VAL A O 1
ATOM 1318 N N . PHE A 1 170 ? 13.447 -5.817 -11.199 1.00 98.81 170 PHE A N 1
ATOM 1319 C CA . PHE A 1 170 ? 14.285 -6.916 -11.689 1.00 98.81 170 PHE A CA 1
ATOM 1320 C C . PHE A 1 170 ? 15.248 -7.427 -10.617 1.00 98.81 170 PHE A C 1
ATOM 1322 O O . PHE A 1 170 ? 16.089 -6.657 -10.159 1.00 98.81 170 PHE A O 1
ATOM 1329 N N . PRO A 1 171 ? 15.228 -8.718 -10.248 1.00 98.56 171 PRO A N 1
ATOM 1330 C CA . PRO A 1 171 ? 16.321 -9.314 -9.491 1.00 98.56 171 PRO A CA 1
ATOM 1331 C C . PRO A 1 171 ? 17.577 -9.351 -10.368 1.00 98.56 171 PRO A C 1
ATOM 1333 O O . PRO A 1 171 ? 17.551 -10.041 -11.390 1.00 98.56 171 PRO A O 1
ATOM 1336 N N . PRO A 1 172 ? 18.688 -8.683 -10.001 1.00 98.56 172 PRO A N 1
ATOM 1337 C CA . PRO A 1 172 ? 19.844 -8.554 -10.894 1.00 98.56 172 PRO A CA 1
ATOM 1338 C C . PRO A 1 172 ? 20.378 -9.896 -11.418 1.00 98.56 172 PRO A C 1
ATOM 1340 O O . PRO A 1 172 ? 20.756 -10.011 -12.578 1.00 98.56 172 PRO A O 1
ATOM 1343 N N . ALA A 1 173 ? 20.360 -10.941 -10.584 1.00 98.00 173 ALA A N 1
ATOM 1344 C CA . ALA A 1 173 ? 20.845 -12.273 -10.948 1.00 98.00 173 ALA A CA 1
ATOM 1345 C C . ALA A 1 173 ? 19.886 -13.098 -11.833 1.00 98.00 173 ALA A C 1
ATOM 1347 O O . ALA A 1 173 ? 20.307 -14.122 -12.365 1.00 98.00 173 ALA A O 1
ATOM 1348 N N . LEU A 1 174 ? 18.618 -12.693 -11.966 1.00 98.00 174 LEU A N 1
ATOM 1349 C CA . LEU A 1 174 ? 17.589 -13.413 -12.734 1.00 98.00 174 LEU A CA 1
ATOM 1350 C C . LEU A 1 174 ? 16.988 -12.572 -13.865 1.00 98.00 174 LEU A C 1
ATOM 1352 O O . LEU A 1 174 ? 16.123 -13.056 -14.593 1.00 98.00 174 LEU A O 1
ATOM 1356 N N . ALA A 1 175 ? 17.423 -11.324 -14.020 1.00 97.69 175 ALA A N 1
ATOM 1357 C CA . ALA A 1 175 ? 16.952 -10.439 -15.068 1.00 97.69 175 ALA A CA 1
ATOM 1358 C C . ALA A 1 175 ? 17.401 -10.924 -16.466 1.00 97.69 175 ALA A C 1
ATOM 1360 O O . ALA A 1 175 ? 18.510 -11.445 -16.605 1.00 97.69 175 ALA A O 1
ATOM 1361 N N . PRO A 1 176 ? 16.575 -10.749 -17.514 1.00 97.88 176 PRO A N 1
ATOM 1362 C CA . PRO A 1 176 ? 15.201 -10.234 -17.482 1.00 97.88 176 PRO A CA 1
ATOM 1363 C C . PRO A 1 176 ? 14.131 -11.318 -17.228 1.00 97.88 176 PRO A C 1
ATOM 1365 O O . PRO A 1 176 ? 12.939 -11.031 -17.274 1.00 97.88 176 PRO A O 1
ATOM 1368 N N . TRP A 1 177 ? 14.535 -12.565 -16.976 1.00 97.62 177 TRP A N 1
ATOM 1369 C CA . TRP A 1 177 ? 13.659 -13.745 -16.951 1.00 97.62 177 TRP A CA 1
ATOM 1370 C C . TRP A 1 177 ? 12.718 -13.822 -15.744 1.00 97.62 177 TRP A C 1
ATOM 1372 O O . TRP A 1 177 ? 11.718 -14.536 -15.791 1.00 97.62 177 TRP A O 1
ATOM 1382 N N . LEU A 1 178 ? 13.016 -13.096 -14.667 1.00 98.44 178 LEU A N 1
ATOM 1383 C CA . LEU A 1 178 ? 12.098 -12.855 -13.558 1.00 98.44 178 LEU A CA 1
ATOM 1384 C C . LEU A 1 178 ? 11.946 -11.349 -13.350 1.00 98.44 178 LEU A C 1
ATOM 1386 O O . LEU A 1 178 ? 12.938 -10.624 -13.287 1.00 98.44 178 LEU A O 1
ATOM 1390 N N . SER A 1 179 ? 10.708 -10.885 -13.212 1.00 98.81 179 SER A N 1
ATOM 1391 C CA . SER A 1 179 ? 10.395 -9.489 -12.903 1.00 98.81 179 SER A CA 1
ATOM 1392 C C . SER A 1 179 ? 9.131 -9.374 -12.055 1.00 98.81 179 SER A C 1
ATOM 1394 O O . SER A 1 179 ? 8.357 -10.327 -11.948 1.00 98.81 179 SER A O 1
ATOM 1396 N N . PHE A 1 180 ? 8.928 -8.211 -11.441 1.00 98.88 180 PHE A N 1
ATOM 1397 C CA . PHE A 1 180 ? 7.777 -7.907 -10.593 1.00 98.88 180 PHE A CA 1
ATOM 1398 C C . PHE A 1 180 ? 7.092 -6.626 -11.062 1.00 98.88 180 PHE A C 1
ATOM 1400 O O . PHE A 1 180 ? 7.764 -5.648 -11.388 1.00 98.88 180 PHE A O 1
ATOM 1407 N N . ILE A 1 181 ? 5.760 -6.616 -11.040 1.00 98.88 181 ILE A N 1
ATOM 1408 C CA . ILE A 1 181 ? 4.956 -5.409 -11.248 1.00 98.88 181 ILE A CA 1
ATOM 1409 C C . ILE A 1 181 ? 4.205 -5.093 -9.960 1.00 98.88 181 ILE A C 1
ATOM 1411 O O . ILE A 1 181 ? 3.619 -5.969 -9.323 1.00 98.88 181 ILE A O 1
ATOM 1415 N N . GLY A 1 182 ? 4.205 -3.814 -9.602 1.00 98.50 182 GLY A N 1
ATOM 1416 C CA . GLY A 1 182 ? 3.348 -3.265 -8.567 1.00 98.50 182 GLY A CA 1
ATOM 1417 C C . GLY A 1 182 ? 3.779 -3.573 -7.143 1.00 98.50 182 GLY A C 1
ATOM 1418 O O . GLY A 1 182 ? 2.927 -3.678 -6.273 1.00 98.50 182 GLY A O 1
ATOM 1419 N N . LEU A 1 183 ? 5.083 -3.717 -6.892 1.00 98.62 183 LEU A N 1
ATOM 1420 C CA . LEU A 1 183 ? 5.611 -3.720 -5.525 1.00 98.62 183 LEU A CA 1
ATOM 1421 C C . LEU A 1 183 ? 5.576 -2.332 -4.862 1.00 98.62 183 LEU A C 1
ATOM 1423 O O . LEU A 1 183 ? 5.315 -2.276 -3.666 1.00 98.62 183 LEU A O 1
ATOM 1427 N N . PRO A 1 184 ? 5.841 -1.206 -5.556 1.00 98.62 184 PRO A N 1
ATOM 1428 C CA . PRO A 1 184 ? 5.777 0.098 -4.912 1.00 98.62 184 PRO A CA 1
ATOM 1429 C C . PRO A 1 184 ? 4.419 0.411 -4.266 1.00 98.62 184 PRO A C 1
ATOM 1431 O O . PRO A 1 184 ? 3.364 0.152 -4.841 1.00 98.62 184 PRO A O 1
ATOM 1434 N N . TRP A 1 185 ? 4.439 1.019 -3.079 1.00 97.44 185 TRP A N 1
ATOM 1435 C CA . TRP A 1 185 ? 3.243 1.434 -2.339 1.00 97.44 185 TRP A CA 1
ATOM 1436 C C . TRP A 1 185 ? 3.315 2.908 -1.927 1.00 97.44 185 TRP A C 1
ATOM 1438 O O . TRP A 1 185 ? 4.381 3.523 -1.955 1.00 97.44 185 TRP A O 1
ATOM 1448 N N . LYS A 1 186 ? 2.157 3.476 -1.547 1.00 95.50 186 LYS A N 1
ATOM 1449 C CA . LYS A 1 186 ? 1.910 4.937 -1.538 1.00 95.50 186 LYS A CA 1
ATOM 1450 C C . LYS A 1 186 ? 2.103 5.54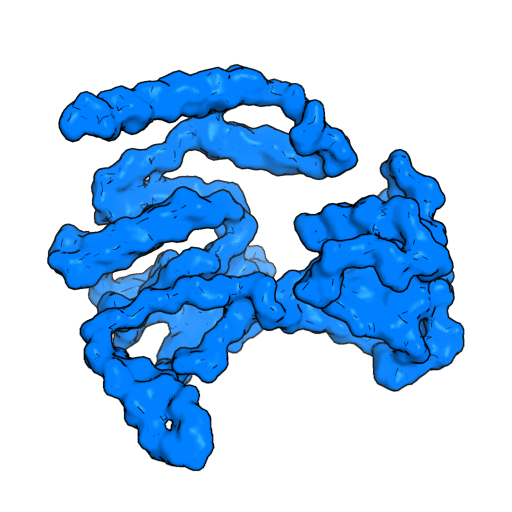1 -2.933 1.00 95.50 186 LYS A C 1
ATOM 1452 O O . LYS A 1 186 ? 2.840 6.497 -3.100 1.00 95.50 186 LYS A O 1
ATOM 1457 N N . VAL A 1 187 ? 1.435 4.945 -3.916 1.00 97.31 187 VAL A N 1
ATOM 1458 C CA . VAL A 1 187 ? 1.502 5.326 -5.332 1.00 97.31 187 VAL A CA 1
ATOM 1459 C C . VAL A 1 187 ? 0.098 5.406 -5.931 1.00 97.31 187 VAL A C 1
ATOM 1461 O O . VAL A 1 187 ? -0.851 4.867 -5.354 1.00 97.31 187 VAL A O 1
ATOM 1464 N N . VAL A 1 188 ? -0.030 6.042 -7.092 1.00 97.94 188 VAL A N 1
ATOM 1465 C CA . VAL A 1 188 ? -1.165 5.932 -8.007 1.00 97.94 188 VAL A CA 1
ATOM 1466 C C . VAL A 1 188 ? -0.925 4.670 -8.848 1.00 97.94 188 VAL A C 1
ATOM 1468 O O . VAL A 1 188 ? -0.052 4.665 -9.710 1.00 97.94 188 VAL A O 1
ATOM 1471 N N . PRO A 1 189 ? -1.642 3.563 -8.587 1.00 97.50 189 PRO A N 1
ATOM 1472 C CA . PRO A 1 189 ? -1.184 2.238 -9.003 1.00 97.50 189 PRO A CA 1
ATOM 1473 C C . PRO A 1 189 ? -1.224 2.013 -10.516 1.00 97.50 189 PRO A C 1
ATOM 1475 O O . PRO A 1 189 ? -0.286 1.452 -11.068 1.00 97.50 189 PRO A O 1
ATOM 1478 N N . PHE A 1 190 ? -2.293 2.429 -11.200 1.00 98.25 190 PHE A N 1
ATOM 1479 C CA . PHE A 1 190 ? -2.495 2.033 -12.598 1.00 98.25 190 PHE A CA 1
ATOM 1480 C C . PHE A 1 190 ? -1.440 2.602 -13.563 1.00 98.25 190 PHE A C 1
ATOM 1482 O O . PHE A 1 190 ? -0.875 1.794 -14.299 1.00 98.25 190 PHE A O 1
ATOM 1489 N N . PRO A 1 191 ? -1.099 3.909 -13.538 1.00 97.06 191 PRO A N 1
ATOM 1490 C CA . PRO A 1 191 ? -0.024 4.440 -14.379 1.00 97.06 191 PRO A CA 1
ATOM 1491 C C . PRO A 1 191 ? 1.331 3.793 -14.075 1.00 97.06 191 PRO A C 1
ATOM 1493 O O . PRO A 1 191 ? 2.032 3.377 -14.993 1.00 97.06 191 PRO A O 1
ATOM 1496 N N . LEU A 1 192 ? 1.666 3.603 -12.794 1.00 98.50 192 LEU A N 1
ATOM 1497 C CA . LEU A 1 192 ? 2.916 2.950 -12.404 1.00 98.50 192 LEU A CA 1
ATOM 1498 C C . LEU A 1 192 ? 2.997 1.512 -12.938 1.00 98.50 192 LEU A C 1
ATOM 1500 O O . LEU A 1 192 ? 4.021 1.107 -13.491 1.00 98.50 192 LEU A O 1
ATOM 1504 N N . PHE A 1 193 ? 1.919 0.728 -12.811 1.00 98.56 193 PHE A N 1
ATOM 1505 C CA . PHE A 1 193 ? 1.875 -0.644 -13.331 1.00 98.56 193 PHE A CA 1
ATOM 1506 C C . PHE A 1 193 ? 2.000 -0.662 -14.855 1.00 98.56 193 PHE A C 1
ATOM 1508 O O . PHE A 1 193 ? 2.702 -1.512 -15.407 1.00 98.56 193 PHE A O 1
ATOM 1515 N N . GLU A 1 194 ? 1.358 0.289 -15.534 1.00 98.50 194 GLU A N 1
ATOM 1516 C CA . GLU A 1 194 ? 1.467 0.460 -16.978 1.00 98.50 194 GLU A CA 1
ATOM 1517 C C . GLU A 1 194 ? 2.919 0.736 -17.386 1.00 98.50 194 GLU A C 1
ATOM 1519 O O . GLU A 1 194 ? 3.465 0.007 -18.218 1.00 98.50 194 GLU A O 1
ATOM 1524 N N . PHE A 1 195 ? 3.584 1.711 -16.765 1.00 98.50 195 PHE A N 1
ATOM 1525 C CA . PHE A 1 195 ? 4.971 2.046 -17.077 1.00 98.50 195 PHE A CA 1
ATOM 1526 C C . PHE A 1 195 ? 5.943 0.898 -16.778 1.00 98.50 195 PHE A C 1
ATOM 1528 O O . PHE A 1 195 ? 6.787 0.581 -17.622 1.00 98.50 195 PHE A O 1
ATOM 1535 N N . GLN A 1 196 ? 5.790 0.208 -15.641 1.00 98.75 196 GLN A N 1
ATOM 1536 C CA . GLN A 1 196 ? 6.583 -0.987 -15.334 1.00 98.75 196 GLN A CA 1
ATOM 1537 C C . GLN A 1 196 ? 6.371 -2.080 -16.387 1.00 98.75 196 GLN A C 1
ATOM 1539 O O . GLN A 1 196 ? 7.341 -2.646 -16.890 1.00 98.75 196 GLN A O 1
ATOM 1544 N N . SER A 1 197 ? 5.120 -2.345 -16.775 1.00 98.69 197 SER A N 1
ATOM 1545 C CA . SER A 1 197 ? 4.796 -3.373 -17.771 1.00 98.69 197 SER A CA 1
ATOM 1546 C C . SER A 1 197 ? 5.356 -3.048 -19.160 1.00 98.69 197 SER A C 1
ATOM 1548 O O . SER A 1 197 ? 5.947 -3.919 -19.800 1.00 98.69 197 SER A O 1
ATOM 1550 N N . LYS A 1 198 ? 5.261 -1.786 -19.606 1.00 98.56 198 LYS A N 1
ATOM 1551 C CA . LYS A 1 198 ? 5.829 -1.310 -20.877 1.00 98.56 198 LYS A CA 1
ATOM 1552 C C . LYS A 1 198 ? 7.350 -1.419 -20.892 1.00 98.56 198 LYS A C 1
ATOM 1554 O O . LYS A 1 198 ? 7.926 -1.804 -21.914 1.00 98.56 198 LYS A O 1
ATOM 1559 N N . TRP A 1 199 ? 8.003 -1.102 -19.773 1.00 98.75 199 TRP A N 1
ATOM 1560 C CA . TRP A 1 199 ? 9.447 -1.259 -19.634 1.00 98.75 199 TRP A CA 1
ATOM 1561 C C . TRP A 1 199 ? 9.860 -2.734 -19.687 1.00 98.75 199 TRP A C 1
ATOM 1563 O O . TRP A 1 199 ? 10.704 -3.089 -20.509 1.00 98.75 199 TRP A O 1
ATOM 1573 N N . ILE A 1 200 ? 9.211 -3.606 -18.906 1.00 98.75 200 ILE A N 1
ATOM 1574 C CA . ILE A 1 200 ? 9.469 -5.056 -18.911 1.00 98.75 200 ILE A CA 1
ATOM 1575 C C . ILE A 1 200 ? 9.269 -5.643 -20.311 1.00 98.75 200 ILE A C 1
ATOM 1577 O O . ILE A 1 200 ? 10.133 -6.369 -20.796 1.00 98.75 200 ILE A O 1
ATOM 1581 N N . ALA A 1 201 ? 8.175 -5.299 -20.995 1.00 98.62 201 ALA A N 1
ATOM 1582 C CA . ALA A 1 201 ? 7.906 -5.776 -22.349 1.00 98.62 201 ALA A CA 1
ATOM 1583 C C . ALA A 1 201 ? 8.992 -5.335 -23.343 1.00 98.62 201 ALA A C 1
ATOM 1585 O O . ALA A 1 201 ? 9.454 -6.143 -24.147 1.00 98.62 201 ALA A O 1
ATOM 1586 N N . GLY A 1 202 ? 9.443 -4.077 -23.273 1.00 98.56 202 GLY A N 1
ATOM 1587 C CA . GLY A 1 202 ? 10.530 -3.591 -24.124 1.00 98.56 202 GLY A CA 1
ATOM 1588 C C . GLY A 1 202 ? 11.882 -4.240 -23.817 1.00 98.56 202 GLY A C 1
ATOM 1589 O O . GLY A 1 202 ? 12.668 -4.447 -24.738 1.00 98.56 202 GLY A O 1
ATOM 1590 N N . VAL A 1 203 ? 12.140 -4.606 -22.559 1.00 98.62 203 VAL A N 1
ATOM 1591 C CA . VAL A 1 203 ? 13.323 -5.386 -22.171 1.00 98.62 203 VAL A CA 1
ATOM 1592 C C . VAL A 1 203 ? 13.250 -6.805 -22.735 1.00 98.62 203 VAL A C 1
ATOM 1594 O O . VAL A 1 203 ? 14.185 -7.254 -23.394 1.00 98.62 203 VAL A O 1
ATOM 1597 N N . LEU A 1 204 ? 12.129 -7.502 -22.532 1.00 98.50 204 LEU A N 1
ATOM 1598 C CA . LEU A 1 204 ? 11.941 -8.877 -23.007 1.00 98.50 204 LEU A CA 1
ATOM 1599 C C . LEU A 1 204 ? 11.961 -8.981 -24.537 1.00 98.50 204 LEU A C 1
ATOM 1601 O O . LEU A 1 204 ? 12.425 -9.984 -25.070 1.00 98.50 204 LEU A O 1
ATOM 1605 N N . SER A 1 205 ? 11.511 -7.944 -25.250 1.00 98.19 205 SER A N 1
ATOM 1606 C CA . SER A 1 205 ? 11.581 -7.890 -26.715 1.00 98.19 205 SER A CA 1
ATOM 1607 C C . SER A 1 205 ? 12.969 -7.517 -27.255 1.00 98.19 205 SER A C 1
ATOM 1609 O O . SER A 1 205 ? 13.130 -7.406 -28.468 1.00 98.19 205 SER A O 1
ATOM 1611 N N . GLY A 1 206 ? 13.942 -7.211 -26.388 1.00 97.31 206 GLY A N 1
ATOM 1612 C CA . GLY A 1 206 ? 15.268 -6.714 -26.771 1.00 97.31 206 GLY A CA 1
ATOM 1613 C C . GLY A 1 206 ? 15.300 -5.262 -27.272 1.00 97.31 206 GLY A C 1
ATOM 1614 O O . GLY A 1 206 ? 16.347 -4.796 -27.711 1.00 97.31 206 GLY A O 1
ATOM 1615 N N . ARG A 1 207 ? 14.180 -4.525 -27.204 1.00 98.06 207 ARG A N 1
ATOM 1616 C CA . ARG A 1 207 ? 14.094 -3.114 -27.631 1.00 98.06 207 ARG A CA 1
ATOM 1617 C C . ARG A 1 207 ? 14.776 -2.173 -26.637 1.00 98.06 207 ARG A C 1
ATOM 1619 O O . ARG A 1 207 ? 15.292 -1.134 -27.034 1.00 98.06 207 ARG A O 1
ATOM 1626 N N . ILE A 1 208 ? 14.740 -2.516 -25.353 1.00 98.19 208 ILE A N 1
ATOM 1627 C CA . ILE A 1 208 ? 15.309 -1.723 -24.263 1.00 98.19 208 ILE A CA 1
ATOM 1628 C C . ILE A 1 208 ? 16.408 -2.561 -23.603 1.00 98.19 208 ILE A C 1
ATOM 1630 O O . ILE A 1 208 ? 16.096 -3.600 -23.022 1.00 98.19 208 ILE A O 1
ATOM 1634 N N . PRO A 1 209 ? 17.684 -2.149 -23.660 1.00 97.81 209 PRO A N 1
ATOM 1635 C CA . PRO A 1 209 ? 18.739 -2.870 -22.965 1.00 97.81 209 PRO A CA 1
ATOM 1636 C C . PRO A 1 209 ? 18.614 -2.678 -21.448 1.00 97.81 209 PRO A C 1
ATOM 1638 O O . PRO A 1 209 ? 18.281 -1.588 -20.969 1.00 97.81 209 PRO A O 1
ATOM 1641 N N . LEU A 1 210 ? 18.921 -3.731 -20.689 1.00 98.31 210 LEU A N 1
ATOM 1642 C CA . LEU A 1 210 ? 19.222 -3.611 -19.264 1.00 98.31 210 LEU A CA 1
ATOM 1643 C C . LEU A 1 210 ? 20.722 -3.348 -19.064 1.00 98.31 210 LEU A C 1
ATOM 1645 O O . LEU A 1 210 ? 21.524 -3.797 -19.887 1.00 98.31 210 LEU A O 1
ATOM 1649 N N . PRO A 1 211 ? 21.111 -2.665 -17.972 1.00 98.44 211 PRO A N 1
ATOM 1650 C CA . PRO A 1 211 ? 22.497 -2.656 -17.518 1.00 98.44 211 PRO A CA 1
ATOM 1651 C C . PRO A 1 211 ? 22.997 -4.078 -17.226 1.00 98.44 211 PRO A C 1
ATOM 1653 O O . PRO A 1 211 ? 22.211 -5.024 -17.105 1.00 98.44 211 PRO A O 1
ATOM 1656 N N . SER A 1 212 ? 24.308 -4.226 -17.066 1.00 98.56 212 SER A N 1
ATOM 1657 C CA . SER A 1 212 ? 24.901 -5.477 -16.592 1.00 98.56 212 SER A CA 1
ATOM 1658 C C . SER A 1 212 ? 24.369 -5.859 -15.205 1.00 98.56 212 SER A C 1
ATOM 1660 O O . SER A 1 212 ? 23.843 -5.035 -14.447 1.00 98.56 212 SER A O 1
ATOM 1662 N N . LYS A 1 213 ? 24.512 -7.139 -14.850 1.00 98.56 213 LYS A N 1
ATOM 1663 C CA . LYS A 1 213 ? 24.120 -7.651 -13.531 1.00 98.56 213 LYS A CA 1
ATOM 1664 C C . LYS A 1 213 ? 24.830 -6.887 -12.412 1.00 98.56 213 LYS A C 1
ATOM 1666 O O . LYS A 1 213 ? 24.212 -6.588 -11.392 1.00 98.56 213 LYS A O 1
ATOM 1671 N N . GLU A 1 214 ? 26.108 -6.591 -12.609 1.00 98.69 214 GLU A N 1
ATOM 1672 C CA . GLU A 1 214 ? 26.966 -5.881 -11.668 1.00 98.69 214 GLU A CA 1
ATOM 1673 C C . GLU A 1 214 ? 26.470 -4.444 -11.471 1.00 98.69 214 GLU A C 1
ATOM 1675 O O . GLU A 1 214 ? 26.247 -4.034 -10.337 1.00 98.69 214 GLU A O 1
ATOM 1680 N N . GLU A 1 215 ? 26.174 -3.721 -12.555 1.00 98.75 215 GLU A N 1
ATOM 1681 C CA . GLU A 1 215 ? 25.626 -2.357 -12.488 1.00 98.75 215 GLU A CA 1
ATOM 1682 C C . GLU A 1 215 ? 24.258 -2.313 -11.791 1.00 98.75 215 GLU A C 1
ATOM 1684 O O . GLU A 1 215 ? 24.013 -1.449 -10.948 1.00 98.75 215 GLU A O 1
ATOM 1689 N N . MET A 1 216 ? 23.369 -3.266 -12.097 1.00 98.81 216 MET A N 1
ATOM 1690 C CA . MET A 1 216 ? 22.071 -3.386 -11.425 1.00 98.81 216 MET A CA 1
ATOM 1691 C C . MET A 1 216 ? 22.216 -3.678 -9.927 1.00 98.81 216 MET A C 1
ATOM 1693 O O . MET A 1 216 ? 21.435 -3.163 -9.120 1.00 98.81 216 MET A O 1
ATOM 1697 N N . MET A 1 217 ? 23.196 -4.503 -9.545 1.00 98.56 217 MET A N 1
ATOM 1698 C CA . MET A 1 217 ? 23.475 -4.793 -8.140 1.00 98.56 217 MET A CA 1
ATOM 1699 C C . MET A 1 217 ? 24.026 -3.559 -7.423 1.00 98.56 217 MET A C 1
ATOM 1701 O O . MET A 1 217 ? 23.493 -3.197 -6.378 1.00 98.56 217 MET A O 1
ATOM 1705 N N . THR A 1 218 ? 25.001 -2.862 -8.013 1.00 98.69 218 THR A N 1
ATOM 1706 C CA . THR A 1 218 ? 25.566 -1.627 -7.449 1.00 98.69 218 THR A CA 1
ATOM 1707 C C . THR A 1 218 ? 24.501 -0.546 -7.249 1.00 98.69 218 THR A C 1
ATOM 1709 O O . THR A 1 218 ? 24.468 0.079 -6.192 1.00 98.69 218 THR A O 1
ATOM 1712 N N . ASP A 1 219 ? 23.584 -0.352 -8.205 1.00 98.69 219 ASP A N 1
ATOM 1713 C CA . ASP A 1 219 ? 22.453 0.579 -8.048 1.00 98.69 219 ASP A CA 1
ATOM 1714 C C . ASP A 1 219 ? 21.528 0.171 -6.887 1.00 98.69 219 ASP A C 1
ATOM 1716 O O . ASP A 1 219 ? 21.125 1.009 -6.078 1.00 98.69 219 ASP A O 1
ATOM 1720 N N . THR A 1 220 ? 21.233 -1.128 -6.769 1.00 98.44 220 THR A N 1
ATOM 1721 C CA . THR A 1 220 ? 20.376 -1.669 -5.701 1.00 98.44 220 THR A CA 1
ATOM 1722 C C . THR A 1 220 ? 21.014 -1.489 -4.320 1.00 98.44 220 THR A C 1
ATOM 1724 O O . THR A 1 220 ? 20.340 -1.086 -3.371 1.00 98.44 220 THR A O 1
ATOM 1727 N N . GLU A 1 221 ? 22.311 -1.765 -4.196 1.00 98.31 221 GLU A N 1
ATOM 1728 C CA . GLU A 1 221 ? 23.072 -1.591 -2.957 1.00 98.31 221 GLU A CA 1
ATOM 1729 C C . GLU A 1 221 ? 23.180 -0.114 -2.573 1.00 98.31 221 GLU A C 1
ATOM 1731 O O . GLU A 1 221 ? 22.898 0.232 -1.427 1.00 98.31 221 GLU A O 1
ATOM 1736 N N . ALA A 1 222 ? 23.480 0.768 -3.534 1.00 98.69 222 ALA A N 1
ATOM 1737 C CA . ALA A 1 222 ? 23.520 2.210 -3.307 1.00 98.69 222 ALA A CA 1
ATOM 1738 C C . ALA A 1 222 ? 22.171 2.748 -2.802 1.00 98.69 222 ALA A C 1
ATOM 1740 O O . ALA A 1 222 ? 22.133 3.549 -1.865 1.00 98.69 222 ALA A O 1
ATOM 1741 N N . PHE A 1 223 ? 21.056 2.263 -3.361 1.00 98.25 223 PHE A N 1
ATOM 1742 C CA . PHE A 1 223 ? 19.720 2.585 -2.864 1.00 98.25 223 PHE A CA 1
ATOM 1743 C C . PHE A 1 223 ? 19.491 2.078 -1.431 1.00 98.25 223 PHE A C 1
ATOM 1745 O O . PHE A 1 223 ? 18.951 2.794 -0.594 1.00 98.25 223 PHE A O 1
ATOM 1752 N N . TYR A 1 224 ? 19.923 0.862 -1.091 1.00 97.81 224 TYR A N 1
ATOM 1753 C CA . TYR A 1 224 ? 19.786 0.365 0.282 1.00 97.81 224 TYR A CA 1
ATOM 1754 C C . TYR A 1 224 ? 20.626 1.159 1.282 1.00 97.81 224 TYR A C 1
ATOM 1756 O O . TYR A 1 224 ? 20.124 1.465 2.366 1.00 97.81 224 TYR A O 1
ATOM 1764 N N . SER A 1 225 ? 21.853 1.525 0.913 1.00 98.19 225 SER A N 1
ATOM 1765 C CA . SER A 1 225 ? 22.719 2.371 1.731 1.00 98.19 225 SER A CA 1
ATOM 1766 C C . SER A 1 225 ? 22.140 3.772 1.920 1.00 98.19 225 SER A C 1
ATOM 1768 O O . SER A 1 225 ? 22.251 4.319 3.015 1.00 98.19 225 SER A O 1
ATOM 1770 N N . SER A 1 226 ? 21.474 4.350 0.913 1.00 98.12 226 SER A N 1
ATOM 1771 C CA . SER A 1 226 ? 20.837 5.666 1.063 1.00 98.12 226 SER A CA 1
ATOM 1772 C C . SER A 1 226 ? 19.653 5.631 2.036 1.00 98.12 226 SER A C 1
ATOM 1774 O O . SER A 1 226 ? 19.501 6.545 2.853 1.00 98.12 226 SER A O 1
ATOM 1776 N N . LEU A 1 227 ? 18.856 4.554 2.024 1.00 97.38 227 LEU A N 1
ATOM 1777 C CA . LEU A 1 227 ? 17.788 4.344 3.006 1.00 97.38 227 LEU A CA 1
ATOM 1778 C C . LEU A 1 227 ? 18.348 4.216 4.426 1.00 97.38 227 LEU A C 1
ATOM 1780 O O . LEU A 1 227 ? 17.822 4.839 5.347 1.00 97.38 227 LEU A O 1
ATOM 1784 N N . GLU A 1 228 ? 19.416 3.437 4.602 1.00 97.06 228 GLU A N 1
ATOM 1785 C CA . GLU A 1 228 ? 20.072 3.254 5.899 1.00 97.06 228 GLU A CA 1
ATOM 1786 C C . GLU A 1 228 ? 20.675 4.562 6.424 1.00 97.06 228 GLU A C 1
ATOM 1788 O O . GLU A 1 228 ? 20.402 4.942 7.562 1.00 97.06 228 GLU A O 1
ATOM 1793 N N . ALA A 1 229 ? 21.397 5.304 5.577 1.00 98.06 229 ALA A N 1
ATOM 1794 C CA . ALA A 1 229 ? 21.947 6.617 5.914 1.00 98.06 229 ALA A CA 1
ATOM 1795 C C . ALA A 1 229 ? 20.856 7.634 6.298 1.00 98.06 229 ALA A C 1
ATOM 1797 O O . ALA A 1 229 ? 21.087 8.509 7.129 1.00 98.06 229 ALA A O 1
ATOM 1798 N N . SER A 1 230 ? 19.650 7.488 5.738 1.00 97.44 230 SER A N 1
ATOM 1799 C CA . SER A 1 230 ? 18.476 8.311 6.066 1.00 97.44 230 SER A CA 1
ATOM 1800 C C . SER A 1 230 ? 17.680 7.795 7.275 1.00 97.44 230 SER A C 1
ATOM 1802 O O . SER A 1 230 ? 16.620 8.334 7.593 1.00 97.44 230 SER A O 1
ATOM 1804 N N . GLY A 1 231 ? 18.137 6.723 7.932 1.00 97.56 231 GLY A N 1
ATOM 1805 C CA . GLY A 1 231 ? 17.442 6.100 9.058 1.00 97.56 231 GLY A CA 1
ATOM 1806 C C . GLY A 1 231 ? 16.096 5.473 8.684 1.00 97.56 231 GLY A C 1
ATOM 1807 O O . GLY A 1 231 ? 15.241 5.305 9.554 1.00 97.56 231 GLY A O 1
ATOM 1808 N N . ILE A 1 232 ? 15.873 5.147 7.405 1.00 97.12 232 ILE A N 1
ATOM 1809 C CA . ILE A 1 232 ? 14.622 4.581 6.891 1.00 97.12 232 ILE A CA 1
ATOM 1810 C C . ILE A 1 232 ? 14.649 3.048 7.046 1.00 97.12 232 ILE A C 1
ATOM 1812 O O . ILE A 1 232 ? 15.448 2.369 6.400 1.00 97.12 232 ILE A O 1
ATOM 1816 N N . PRO A 1 233 ? 13.744 2.453 7.850 1.00 97.06 233 PRO A N 1
ATOM 1817 C CA . PRO A 1 233 ? 13.690 1.001 8.035 1.00 97.06 233 PRO A CA 1
ATOM 1818 C C . PRO A 1 233 ? 13.396 0.202 6.756 1.00 97.06 233 PRO A C 1
ATOM 1820 O O . PRO A 1 233 ? 12.638 0.654 5.894 1.00 97.06 233 PRO A O 1
ATOM 1823 N N . LYS A 1 234 ? 13.876 -1.052 6.703 1.00 97.69 234 LYS A N 1
ATOM 1824 C CA . LYS A 1 234 ? 13.699 -1.988 5.570 1.00 97.69 234 LYS A CA 1
ATOM 1825 C C . LYS A 1 234 ? 12.256 -2.074 5.054 1.00 97.69 234 LYS A C 1
ATOM 1827 O O . LYS A 1 234 ? 12.051 -2.000 3.843 1.00 97.69 234 LYS A O 1
ATOM 1832 N N . ARG A 1 235 ? 11.248 -2.093 5.931 1.00 96.81 235 ARG A N 1
ATOM 1833 C CA . ARG A 1 235 ? 9.814 -2.096 5.554 1.00 96.81 235 ARG A CA 1
ATOM 1834 C C . ARG A 1 235 ? 9.330 -0.958 4.662 1.00 96.81 235 ARG A C 1
ATOM 1836 O O . ARG A 1 235 ? 8.235 -1.059 4.115 1.00 96.81 235 ARG A O 1
ATOM 1843 N N . TYR A 1 236 ? 10.101 0.115 4.516 1.00 97.44 236 TYR A N 1
ATOM 1844 C CA . TYR A 1 236 ? 9.770 1.237 3.639 1.00 97.44 236 TYR A CA 1
ATOM 1845 C C . TYR A 1 236 ? 10.544 1.225 2.319 1.00 97.44 236 TYR A C 1
ATOM 1847 O O . TYR A 1 236 ? 10.414 2.169 1.554 1.00 97.44 236 TYR A O 1
ATOM 1855 N N . THR A 1 237 ? 11.292 0.160 2.012 1.00 98.50 237 THR A N 1
ATOM 1856 C CA . THR A 1 237 ? 12.129 0.074 0.798 1.00 98.50 237 THR A CA 1
ATOM 1857 C C . THR A 1 237 ? 11.345 0.301 -0.496 1.00 98.50 237 THR A C 1
ATOM 1859 O O . THR A 1 237 ? 11.879 0.857 -1.444 1.00 98.50 237 THR A O 1
ATOM 1862 N N . HIS A 1 238 ? 10.076 -0.106 -0.539 1.00 98.56 238 HIS A N 1
ATOM 1863 C CA . HIS A 1 238 ? 9.205 0.068 -1.708 1.00 98.56 238 HIS A CA 1
ATOM 1864 C C . HIS A 1 238 ? 8.188 1.208 -1.533 1.00 98.56 238 HIS A C 1
ATOM 1866 O O . HIS A 1 238 ? 7.187 1.250 -2.240 1.00 98.56 238 HIS A O 1
ATOM 1872 N N . ARG A 1 239 ? 8.372 2.102 -0.554 1.00 98.00 239 ARG A N 1
ATOM 1873 C CA . ARG A 1 239 ? 7.494 3.266 -0.375 1.00 98.00 239 ARG A CA 1
ATOM 1874 C C . ARG A 1 239 ? 8.006 4.406 -1.252 1.00 98.00 239 ARG A C 1
ATOM 1876 O O . ARG A 1 239 ? 9.093 4.893 -0.971 1.00 98.00 239 ARG A O 1
ATOM 1883 N N . LEU A 1 240 ? 7.216 4.849 -2.232 1.00 97.12 240 LEU A N 1
ATOM 1884 C CA . LEU A 1 240 ? 7.607 5.964 -3.111 1.00 97.12 240 LEU A CA 1
ATOM 1885 C C . LEU A 1 240 ? 6.974 7.305 -2.717 1.00 97.12 240 LEU A C 1
ATOM 1887 O O . LEU A 1 240 ? 7.648 8.323 -2.744 1.00 97.12 240 LEU A O 1
ATOM 1891 N N . ASP A 1 241 ? 5.707 7.326 -2.295 1.00 94.25 241 ASP A N 1
ATOM 1892 C CA . ASP A 1 241 ? 5.007 8.574 -1.946 1.00 94.25 241 ASP A CA 1
ATOM 1893 C C . ASP A 1 241 ? 5.127 9.644 -3.055 1.00 94.25 241 ASP A C 1
ATOM 1895 O O . ASP A 1 241 ? 4.728 9.381 -4.186 1.00 94.25 241 ASP A O 1
ATOM 1899 N N . ALA A 1 242 ? 5.658 10.837 -2.777 1.00 91.75 242 ALA A N 1
ATOM 1900 C CA . ALA A 1 242 ? 5.819 11.895 -3.776 1.00 91.75 242 ALA A CA 1
ATOM 1901 C C . ALA A 1 242 ? 6.836 11.541 -4.879 1.00 91.75 242 ALA A C 1
ATOM 1903 O O . ALA A 1 242 ? 6.654 11.963 -6.022 1.00 91.75 242 ALA A O 1
ATOM 1904 N N . ASP A 1 243 ? 7.838 10.714 -4.563 1.00 95.75 243 ASP A N 1
ATOM 1905 C CA . ASP A 1 243 ? 8.912 10.319 -5.487 1.00 95.75 243 ASP A CA 1
ATOM 1906 C C . ASP A 1 243 ? 8.407 9.368 -6.587 1.00 95.75 243 ASP A C 1
ATOM 1908 O O . ASP A 1 243 ? 9.111 9.080 -7.555 1.00 95.75 243 ASP A O 1
ATOM 1912 N N . GLN A 1 244 ? 7.155 8.897 -6.481 1.00 97.94 244 GLN A N 1
ATOM 1913 C CA . GLN A 1 244 ? 6.530 8.038 -7.487 1.00 97.94 244 GLN A CA 1
ATOM 1914 C C . GLN A 1 244 ? 6.549 8.666 -8.883 1.00 97.94 244 GLN A C 1
ATOM 1916 O O . GLN A 1 244 ? 6.720 7.950 -9.857 1.00 97.94 244 GLN A O 1
ATOM 1921 N N . PHE A 1 245 ? 6.402 9.991 -8.989 1.00 98.00 245 PHE A N 1
ATOM 1922 C CA . PHE A 1 245 ? 6.314 10.648 -10.290 1.00 98.00 245 PHE A CA 1
ATOM 1923 C C . PHE A 1 245 ? 7.675 10.764 -10.969 1.00 98.00 245 PHE A C 1
ATOM 1925 O O . PHE A 1 245 ? 7.746 10.670 -12.187 1.00 98.00 245 PHE A O 1
ATOM 1932 N N . GLU A 1 246 ? 8.759 10.907 -10.202 1.00 98.12 246 GLU A N 1
ATOM 1933 C CA . GLU A 1 246 ? 10.116 10.822 -10.752 1.00 98.12 246 GLU A CA 1
ATOM 1934 C C . GLU A 1 246 ? 10.409 9.396 -11.237 1.00 98.12 246 GLU A C 1
ATOM 1936 O O . GLU A 1 246 ? 10.970 9.200 -12.316 1.00 98.12 246 GLU A O 1
ATOM 1941 N N . TYR A 1 247 ? 9.972 8.390 -10.475 1.00 98.50 247 TYR A N 1
ATOM 1942 C CA . TYR A 1 247 ? 10.077 6.987 -10.867 1.00 98.50 247 TYR A CA 1
ATOM 1943 C C . TYR A 1 247 ? 9.258 6.660 -12.128 1.00 98.50 247 TYR A C 1
ATOM 1945 O O . TYR A 1 247 ? 9.774 6.022 -13.050 1.00 98.50 247 TYR A O 1
ATOM 1953 N N . ASP A 1 248 ? 8.011 7.126 -12.197 1.00 98.50 248 ASP A N 1
ATOM 1954 C CA . ASP A 1 248 ? 7.125 6.954 -13.349 1.00 98.50 248 ASP A CA 1
ATOM 1955 C C . ASP A 1 248 ? 7.691 7.665 -14.586 1.00 98.50 248 ASP A C 1
ATOM 1957 O O . ASP A 1 248 ? 7.776 7.057 -15.652 1.00 98.50 248 ASP A O 1
ATOM 1961 N N . ASP A 1 249 ? 8.175 8.905 -14.446 1.00 98.25 249 ASP A N 1
ATOM 1962 C CA . ASP A 1 249 ? 8.800 9.663 -15.537 1.00 98.25 249 ASP A CA 1
ATOM 1963 C C . ASP A 1 249 ? 10.100 8.988 -16.020 1.00 98.25 249 ASP A C 1
ATOM 1965 O O . ASP A 1 249 ? 10.364 8.926 -17.227 1.00 98.25 249 ASP A O 1
ATOM 1969 N N . TRP A 1 250 ? 10.885 8.393 -15.112 1.00 98.44 250 TRP A N 1
ATOM 1970 C CA . TRP A 1 250 ? 12.051 7.580 -15.470 1.00 98.44 250 TRP A CA 1
ATOM 1971 C C . TRP A 1 250 ? 11.653 6.341 -16.288 1.00 98.44 250 TRP A C 1
ATOM 1973 O O . TRP A 1 250 ? 12.257 6.070 -17.330 1.00 98.44 250 TRP A O 1
ATOM 1983 N N . LEU A 1 251 ? 10.619 5.602 -15.871 1.00 98.38 251 LEU A N 1
ATOM 1984 C CA . LEU A 1 251 ? 10.106 4.444 -16.617 1.00 98.38 251 LEU A CA 1
ATOM 1985 C C . LEU A 1 251 ? 9.497 4.845 -17.970 1.00 98.38 251 LEU A C 1
ATOM 1987 O O . LEU A 1 251 ? 9.685 4.148 -18.977 1.00 98.38 251 LEU A O 1
ATOM 1991 N N . ALA A 1 252 ? 8.779 5.967 -18.017 1.00 97.31 252 ALA A N 1
ATOM 1992 C CA . ALA A 1 252 ? 8.200 6.519 -19.233 1.00 97.31 252 ALA A CA 1
ATOM 1993 C C . ALA A 1 252 ? 9.300 6.828 -20.256 1.00 97.31 252 ALA A C 1
ATOM 1995 O O . ALA A 1 252 ? 9.251 6.327 -21.383 1.00 97.31 252 ALA A O 1
ATOM 1996 N N . ALA A 1 253 ? 10.360 7.520 -19.828 1.00 97.31 253 ALA A N 1
ATOM 1997 C CA . ALA A 1 253 ? 11.524 7.804 -20.661 1.00 97.31 253 ALA A CA 1
ATOM 1998 C C . ALA A 1 253 ? 12.212 6.522 -21.166 1.00 97.31 253 ALA A C 1
ATOM 2000 O O . ALA A 1 253 ? 12.588 6.447 -22.336 1.00 97.31 253 ALA A O 1
ATOM 2001 N N . LYS A 1 254 ? 12.333 5.478 -20.329 1.00 95.00 254 LYS A N 1
ATOM 2002 C CA . LYS A 1 254 ? 12.896 4.180 -20.751 1.00 95.00 254 LYS A CA 1
ATOM 2003 C C . LYS A 1 254 ? 12.042 3.471 -21.798 1.00 95.00 254 LYS A C 1
ATOM 2005 O O . LYS A 1 254 ? 12.590 2.835 -22.693 1.00 95.00 254 LYS A O 1
ATOM 2010 N N . SER A 1 255 ? 10.720 3.554 -21.680 1.00 92.81 255 SER A N 1
ATOM 2011 C CA . SER A 1 255 ? 9.776 2.843 -22.551 1.00 92.81 255 SER A CA 1
ATOM 2012 C C . SER A 1 255 ? 9.380 3.604 -23.822 1.00 92.81 255 SER A C 1
ATOM 2014 O O . SER A 1 255 ? 8.741 3.013 -24.702 1.00 92.81 255 SER A O 1
ATOM 2016 N N . GLY A 1 256 ? 9.778 4.876 -23.936 1.00 93.44 256 GLY A N 1
ATOM 2017 C CA . GLY A 1 256 ? 9.341 5.785 -24.997 1.00 93.44 256 GLY A CA 1
ATOM 2018 C C . GLY A 1 256 ? 7.887 6.236 -24.831 1.00 93.44 256 GLY A C 1
ATOM 2019 O O . GLY A 1 256 ? 7.220 6.515 -25.825 1.00 93.44 256 GLY A O 1
ATOM 2020 N N . SER A 1 257 ? 7.379 6.248 -23.596 1.00 93.56 257 SER A N 1
ATOM 2021 C CA . SER A 1 257 ? 6.031 6.720 -23.269 1.00 93.56 257 SER A CA 1
ATOM 2022 C C . SER A 1 257 ? 6.040 8.218 -22.935 1.00 93.56 257 SER A C 1
ATOM 2024 O O . SER A 1 257 ? 7.069 8.729 -22.487 1.00 93.56 257 SER A O 1
ATOM 2026 N N . PRO A 1 258 ? 4.907 8.926 -23.100 1.00 94.56 258 PRO A N 1
ATOM 2027 C CA . PRO A 1 258 ? 4.745 10.269 -22.550 1.00 94.56 258 PRO A CA 1
ATOM 2028 C C . PRO A 1 258 ? 4.999 10.296 -21.038 1.00 94.56 258 PRO A C 1
ATOM 2030 O O . PRO A 1 258 ? 4.675 9.333 -20.340 1.00 94.56 258 PRO A O 1
ATOM 2033 N N . LEU A 1 259 ? 5.574 11.400 -20.554 1.00 96.06 259 LEU A N 1
ATOM 2034 C CA . LEU A 1 259 ? 5.764 11.649 -19.123 1.00 96.06 259 LEU A CA 1
ATOM 2035 C C . LEU A 1 259 ? 4.418 11.849 -18.420 1.00 96.06 259 LEU A C 1
ATOM 2037 O O . LEU A 1 259 ? 3.412 12.169 -19.057 1.00 96.06 259 LEU A O 1
ATOM 2041 N N . THR A 1 260 ? 4.427 11.721 -17.097 1.00 95.19 260 THR A N 1
ATOM 2042 C CA . THR A 1 260 ? 3.252 11.966 -16.266 1.00 95.19 260 THR A CA 1
ATOM 2043 C C . THR A 1 260 ? 2.793 13.413 -16.405 1.00 95.19 260 THR A C 1
ATOM 2045 O O . THR A 1 260 ? 3.577 14.355 -16.271 1.00 95.19 260 THR A O 1
ATOM 2048 N N . GLU A 1 261 ? 1.499 13.602 -16.626 1.00 96.75 261 GLU A N 1
ATOM 2049 C CA . GLU A 1 261 ? 0.903 14.907 -16.863 1.00 96.75 261 GLU A CA 1
ATOM 2050 C C . GLU A 1 261 ? 0.946 15.780 -15.598 1.00 96.75 261 GLU A C 1
ATOM 2052 O O . GLU A 1 261 ? 0.633 15.340 -14.487 1.00 96.75 261 GLU A O 1
ATOM 2057 N N . GLU A 1 262 ? 1.265 17.066 -15.756 1.00 97.31 262 GLU A N 1
ATOM 2058 C CA . GLU A 1 262 ? 1.392 17.994 -14.622 1.00 97.31 262 GLU A CA 1
ATOM 2059 C C . GLU A 1 262 ? 0.084 18.179 -13.838 1.00 97.31 262 GLU A C 1
ATOM 2061 O O . GLU A 1 262 ? 0.108 18.329 -12.613 1.00 97.31 262 GLU A O 1
ATOM 2066 N N . TRP A 1 263 ? -1.074 18.119 -14.507 1.00 97.44 263 TRP A N 1
ATOM 2067 C CA . TRP A 1 263 ? -2.373 18.171 -13.829 1.00 97.44 263 TRP A CA 1
ATOM 2068 C C . TRP A 1 263 ? -2.557 16.971 -12.888 1.00 97.44 263 TRP A C 1
ATOM 2070 O O . TRP A 1 263 ? -3.092 17.133 -11.792 1.00 97.44 263 TRP A O 1
ATOM 2080 N N . ARG A 1 264 ? -2.048 15.786 -13.258 1.00 96.88 264 ARG A N 1
ATOM 2081 C CA . ARG A 1 264 ? -2.159 14.554 -12.463 1.00 96.88 264 ARG A CA 1
ATOM 2082 C C . ARG A 1 264 ? -1.307 14.643 -11.204 1.00 96.88 264 ARG A C 1
ATOM 2084 O O . ARG A 1 264 ? -1.792 14.335 -10.113 1.00 96.88 264 ARG A O 1
ATOM 2091 N N . LYS A 1 265 ? -0.071 15.141 -11.338 1.00 97.31 265 LYS A N 1
ATOM 2092 C CA . LYS A 1 265 ? 0.834 15.403 -10.205 1.00 97.31 265 LYS A CA 1
ATOM 2093 C C . LYS A 1 265 ? 0.194 16.383 -9.218 1.00 97.31 265 LYS A C 1
ATOM 2095 O O . LYS A 1 265 ? 0.093 16.096 -8.024 1.00 97.31 265 LYS A O 1
ATOM 2100 N N . LYS A 1 266 ? -0.321 17.515 -9.714 1.00 97.62 266 LYS A N 1
ATOM 2101 C CA . LYS A 1 266 ? -1.004 18.528 -8.889 1.00 97.62 266 LYS A CA 1
ATOM 2102 C C . LYS A 1 266 ? -2.252 17.974 -8.199 1.00 97.62 266 LYS A C 1
ATOM 2104 O O . LYS A 1 266 ? -2.436 18.222 -7.007 1.00 97.62 266 LYS A O 1
ATOM 2109 N N . MET A 1 267 ? -3.061 17.186 -8.908 1.00 97.50 267 MET A N 1
ATOM 2110 C CA . MET A 1 267 ? -4.289 16.591 -8.375 1.00 97.50 267 MET A CA 1
ATOM 2111 C C . MET A 1 267 ? -3.990 15.586 -7.253 1.00 97.50 267 MET A C 1
ATOM 2113 O O . MET A 1 267 ? -4.681 15.589 -6.235 1.00 97.50 267 MET A O 1
ATOM 2117 N N . TYR A 1 268 ? -2.912 14.796 -7.361 1.00 96.31 268 TYR A N 1
ATOM 2118 C CA . TYR A 1 268 ? -2.449 13.920 -6.275 1.00 96.31 268 TYR A CA 1
ATOM 2119 C C . TYR A 1 268 ? -2.149 14.708 -4.991 1.00 96.31 268 TYR A C 1
ATOM 2121 O O . TYR A 1 268 ? -2.654 14.375 -3.913 1.00 96.31 268 TYR A O 1
ATOM 2129 N N . PHE A 1 269 ? -1.374 15.793 -5.093 1.00 95.75 269 PHE A N 1
ATOM 2130 C CA . PHE A 1 269 ? -1.052 16.626 -3.932 1.00 95.75 269 PHE A CA 1
ATOM 2131 C C . PHE A 1 269 ? -2.275 17.368 -3.381 1.00 95.75 269 PHE A C 1
ATOM 2133 O O . PHE A 1 269 ? -2.421 17.479 -2.161 1.00 95.75 269 PHE A O 1
ATOM 2140 N N . ALA A 1 270 ? -3.164 17.860 -4.248 1.00 95.88 270 ALA A N 1
ATOM 2141 C CA . ALA A 1 270 ? -4.404 18.519 -3.849 1.00 95.88 270 ALA A CA 1
ATOM 2142 C C . ALA A 1 270 ? -5.320 17.557 -3.076 1.00 95.88 270 ALA A C 1
ATOM 2144 O O . ALA A 1 270 ? -5.677 17.843 -1.931 1.00 95.88 270 ALA A O 1
ATOM 2145 N N . ALA A 1 271 ? -5.575 16.364 -3.618 1.00 94.62 271 ALA A N 1
ATOM 2146 C CA . ALA A 1 271 ? -6.345 15.319 -2.949 1.00 94.62 271 ALA A CA 1
ATOM 2147 C C . ALA A 1 271 ? -5.708 14.892 -1.616 1.00 94.62 271 ALA A C 1
ATOM 2149 O O . ALA A 1 271 ? -6.407 14.731 -0.616 1.00 94.62 271 ALA A O 1
ATOM 2150 N N . GLY A 1 272 ? -4.378 14.767 -1.562 1.00 93.00 272 GLY A N 1
ATOM 2151 C CA . GLY A 1 272 ? -3.652 14.458 -0.329 1.00 93.00 272 GLY A CA 1
ATOM 2152 C C . GLY A 1 272 ? -3.797 15.539 0.748 1.00 93.00 272 GLY A C 1
ATOM 2153 O O . GLY A 1 272 ? -3.986 15.211 1.922 1.00 93.00 272 GLY A O 1
ATOM 2154 N N . ARG A 1 273 ? -3.739 16.825 0.369 1.00 93.75 273 ARG A N 1
ATOM 2155 C CA . ARG A 1 273 ? -3.989 17.951 1.287 1.00 93.75 273 ARG A CA 1
ATOM 2156 C C . ARG A 1 273 ? -5.428 17.938 1.792 1.00 93.75 273 ARG A C 1
ATOM 2158 O O . ARG A 1 273 ? -5.613 17.965 3.005 1.00 93.75 273 ARG A O 1
ATOM 2165 N N . ARG A 1 274 ? -6.413 17.803 0.896 1.00 94.12 274 ARG A N 1
ATOM 2166 C CA . ARG A 1 274 ? -7.837 17.732 1.262 1.00 94.12 274 ARG A CA 1
ATOM 2167 C C . ARG A 1 274 ? -8.133 16.560 2.187 1.00 94.12 274 ARG A C 1
ATOM 2169 O O . ARG A 1 274 ? -8.800 16.735 3.200 1.00 94.12 274 ARG A O 1
ATOM 2176 N N . LYS A 1 275 ? -7.573 15.379 1.905 1.00 90.88 275 LYS A N 1
ATOM 2177 C CA . LYS A 1 275 ? -7.727 14.214 2.782 1.00 90.88 275 LYS A CA 1
ATOM 2178 C C . LYS A 1 275 ? -7.229 14.497 4.203 1.00 90.88 275 LYS A C 1
ATOM 2180 O O . LYS A 1 275 ? -7.827 14.006 5.145 1.00 90.88 275 LYS A O 1
ATOM 2185 N N . ARG A 1 276 ? -6.156 15.276 4.381 1.00 87.50 276 ARG A N 1
ATOM 2186 C CA . ARG A 1 276 ? -5.645 15.628 5.718 1.00 87.50 276 ARG A CA 1
ATOM 2187 C C . ARG A 1 276 ? -6.455 16.727 6.402 1.00 87.50 276 ARG A C 1
ATOM 2189 O O . ARG A 1 276 ? -6.665 16.638 7.604 1.00 87.50 276 ARG A O 1
ATOM 2196 N N . SER A 1 277 ? -6.880 17.758 5.671 1.00 88.62 277 SER A N 1
ATOM 2197 C CA . SER A 1 277 ? -7.587 18.904 6.260 1.00 88.62 277 SER A CA 1
ATOM 2198 C C . SER A 1 277 ? -9.071 18.642 6.515 1.00 88.62 277 SER A C 1
ATOM 2200 O O . SER A 1 277 ? -9.645 19.211 7.437 1.00 88.62 277 SER A O 1
ATOM 2202 N N . MET A 1 278 ? -9.700 17.796 5.703 1.00 87.62 278 MET A N 1
ATOM 2203 C CA . MET A 1 278 ? -11.142 17.549 5.724 1.00 87.62 278 MET A CA 1
ATOM 2204 C C . MET A 1 278 ? -11.456 16.087 5.373 1.00 87.62 278 MET A C 1
ATOM 2206 O O . MET A 1 278 ? -12.140 15.811 4.383 1.00 87.62 278 MET A O 1
ATOM 2210 N N . PRO A 1 279 ? -10.969 15.125 6.177 1.00 84.94 279 PRO A N 1
ATOM 2211 C CA . PRO A 1 279 ? -11.046 13.707 5.844 1.00 84.94 279 PRO A CA 1
ATOM 2212 C C . PRO A 1 279 ? -12.490 13.196 5.688 1.00 84.94 279 PRO A C 1
ATOM 2214 O O . PRO A 1 279 ? -12.714 12.268 4.916 1.00 84.94 279 PRO A O 1
ATOM 2217 N N . GLU A 1 280 ? -13.485 13.806 6.351 1.00 85.06 280 GLU A N 1
ATOM 2218 C CA . GLU A 1 280 ? -14.906 13.434 6.181 1.00 85.06 280 GLU A CA 1
ATOM 2219 C C . GLU A 1 280 ? -15.498 13.844 4.832 1.00 85.06 280 GLU A C 1
ATOM 2221 O O . GLU A 1 280 ? -16.414 13.195 4.346 1.00 85.06 280 GLU A O 1
ATOM 2226 N N . MET A 1 281 ? -15.008 14.934 4.236 1.00 90.25 281 MET A N 1
ATOM 2227 C CA . MET A 1 281 ? -15.680 15.588 3.108 1.00 90.25 281 MET A CA 1
ATOM 2228 C C . MET A 1 281 ? -14.841 15.612 1.832 1.00 90.25 281 MET A C 1
ATOM 2230 O O . MET A 1 281 ? -15.348 16.027 0.798 1.00 90.25 281 MET A O 1
ATOM 2234 N N . TYR A 1 282 ? -13.569 15.199 1.865 1.00 92.44 282 TYR A N 1
ATOM 2235 C CA . TYR A 1 282 ? -12.655 15.354 0.722 1.00 92.44 282 TYR A CA 1
ATOM 2236 C C . TYR A 1 282 ? -13.104 14.622 -0.554 1.00 92.44 282 TYR A C 1
ATOM 2238 O O . TYR A 1 282 ? -12.580 14.905 -1.630 1.00 92.44 282 TYR A O 1
ATOM 2246 N N . ARG A 1 283 ? -14.017 13.649 -0.426 1.00 93.62 283 ARG A N 1
ATOM 2247 C CA . ARG A 1 283 ? -14.606 12.906 -1.548 1.00 93.62 283 ARG A CA 1
ATOM 2248 C C . ARG A 1 283 ? -15.758 13.663 -2.214 1.00 93.62 283 ARG A C 1
ATOM 2250 O O . ARG A 1 283 ? -15.955 13.496 -3.409 1.00 93.62 283 ARG A O 1
ATOM 2257 N N . ASP A 1 284 ? -16.461 14.506 -1.460 1.00 94.81 284 ASP A N 1
ATOM 2258 C CA . ASP A 1 284 ? -17.666 15.223 -1.901 1.00 94.81 284 ASP A CA 1
ATOM 2259 C C . ASP A 1 284 ? -17.443 16.737 -2.049 1.00 94.81 284 ASP A C 1
ATOM 2261 O O . ASP A 1 284 ? -18.310 17.461 -2.534 1.00 94.81 284 ASP A O 1
ATOM 2265 N N . ARG A 1 285 ? -16.293 17.239 -1.589 1.00 93.06 285 ARG A N 1
ATOM 2266 C CA . ARG A 1 285 ? -15.893 18.643 -1.670 1.00 93.06 285 ARG A CA 1
ATOM 2267 C C . ARG A 1 285 ? -14.447 18.745 -2.132 1.00 93.06 285 ARG A C 1
ATOM 2269 O O . ARG A 1 285 ? -13.541 18.184 -1.510 1.00 93.06 285 ARG A O 1
ATOM 2276 N N . TRP A 1 286 ? -14.244 19.506 -3.194 1.00 93.62 286 TRP A N 1
ATOM 2277 C CA . TRP A 1 286 ? -12.946 19.784 -3.790 1.00 93.62 286 TRP A CA 1
ATOM 2278 C C . TRP A 1 286 ? -12.879 21.243 -4.252 1.00 93.62 286 TRP A C 1
ATOM 2280 O O . TRP A 1 286 ? -13.879 21.952 -4.220 1.00 93.62 286 TRP A O 1
ATOM 2290 N N . ASP A 1 287 ? -11.669 21.688 -4.569 1.00 91.69 287 ASP A N 1
ATOM 2291 C CA . ASP A 1 287 ? -11.308 23.076 -4.882 1.00 91.69 287 ASP A CA 1
ATOM 2292 C C . ASP A 1 287 ? -10.323 23.158 -6.066 1.00 91.69 287 ASP A C 1
ATOM 2294 O O . ASP A 1 287 ? -9.560 24.113 -6.191 1.00 91.69 287 ASP A O 1
ATOM 2298 N N . ASP A 1 288 ? -10.285 22.106 -6.891 1.00 93.81 288 ASP A N 1
ATOM 2299 C CA . ASP A 1 288 ? -9.377 21.927 -8.027 1.00 93.81 288 ASP A CA 1
ATOM 2300 C C . ASP A 1 288 ? -10.113 21.665 -9.354 1.00 93.81 288 ASP A C 1
ATOM 2302 O O . ASP A 1 288 ? -9.686 20.852 -10.180 1.00 93.81 288 ASP A O 1
ATOM 2306 N N . GLU A 1 289 ? -11.228 22.368 -9.586 1.00 95.94 289 GLU A N 1
ATOM 2307 C CA . GLU A 1 289 ? -11.996 22.312 -10.840 1.00 95.94 289 GLU A CA 1
ATOM 2308 C C . GLU A 1 289 ? -11.158 22.672 -12.080 1.00 95.94 289 GLU A C 1
ATOM 2310 O O . GLU A 1 289 ? -11.416 22.176 -13.184 1.00 95.94 289 GLU A O 1
ATOM 2315 N N . ASP A 1 290 ? -10.130 23.505 -11.914 1.00 96.88 290 ASP A N 1
ATOM 2316 C CA . ASP A 1 290 ? -9.175 23.852 -12.965 1.00 96.88 290 ASP A CA 1
ATOM 2317 C C . ASP A 1 290 ? -8.327 22.640 -13.389 1.00 96.88 290 ASP A C 1
ATOM 2319 O O . ASP A 1 290 ? -8.094 22.440 -14.585 1.00 96.88 290 ASP A O 1
ATOM 2323 N N . LEU A 1 291 ? -7.911 21.794 -12.438 1.00 97.50 291 LEU A N 1
ATOM 2324 C CA . LEU A 1 291 ? -7.171 20.559 -12.716 1.00 97.50 291 LEU A CA 1
ATOM 2325 C C . LEU A 1 291 ? -8.065 19.511 -13.380 1.00 97.50 291 LEU A C 1
ATOM 2327 O O . LEU A 1 291 ? -7.617 18.813 -14.289 1.00 97.50 291 LEU A O 1
ATOM 2331 N N . ILE A 1 292 ? -9.334 19.423 -12.967 1.00 96.19 292 ILE A N 1
ATOM 2332 C CA . ILE A 1 292 ? -10.334 18.558 -13.614 1.00 96.19 292 ILE A CA 1
ATOM 2333 C C . ILE A 1 292 ? -10.534 18.985 -15.075 1.00 96.19 292 ILE A C 1
ATOM 2335 O O . ILE A 1 292 ? -10.567 18.144 -15.974 1.00 96.19 292 ILE A O 1
ATOM 2339 N N . SER A 1 293 ? -10.613 20.292 -15.329 1.00 96.75 293 SER A N 1
ATOM 2340 C CA . SER A 1 293 ? -10.757 20.837 -16.683 1.00 96.75 293 SER A CA 1
ATOM 2341 C C . SER A 1 293 ? -9.540 20.517 -17.560 1.00 96.75 293 SER A C 1
ATOM 2343 O O . SER A 1 293 ? -9.712 20.021 -18.673 1.00 96.75 293 SER A O 1
ATOM 2345 N N . GLN A 1 294 ? -8.320 20.698 -17.036 1.00 97.25 294 GLN A N 1
ATOM 2346 C CA . GLN A 1 294 ? -7.074 20.313 -17.720 1.00 97.25 294 GLN A CA 1
ATOM 2347 C C . GLN A 1 294 ? -7.038 18.815 -18.059 1.00 97.25 294 GLN A C 1
ATOM 2349 O O . GLN A 1 294 ? -6.687 18.447 -19.180 1.00 97.25 294 GLN A O 1
ATOM 2354 N N . ALA A 1 295 ? -7.446 17.952 -17.122 1.00 96.75 295 ALA A N 1
ATOM 2355 C CA . ALA A 1 295 ? -7.522 16.510 -17.348 1.00 96.75 295 ALA A CA 1
ATOM 2356 C C . ALA A 1 295 ? -8.503 16.162 -18.480 1.00 96.75 295 ALA A C 1
ATOM 2358 O O . ALA A 1 295 ? -8.172 15.408 -19.393 1.00 96.75 295 ALA A O 1
ATOM 2359 N N . HIS A 1 296 ? -9.704 16.749 -18.467 1.00 96.44 296 HIS A N 1
ATOM 2360 C CA . HIS A 1 296 ? -10.703 16.525 -19.513 1.00 96.44 296 HIS A CA 1
ATOM 2361 C C . HIS A 1 296 ? -10.244 17.004 -20.895 1.00 96.44 296 HIS A C 1
ATOM 2363 O O . HIS A 1 296 ? -10.541 16.349 -21.895 1.00 96.44 296 HIS A O 1
ATOM 2369 N N . GLU A 1 297 ? -9.541 18.133 -20.981 1.00 95.50 297 GLU A N 1
ATOM 2370 C CA . GLU A 1 297 ? -8.962 18.606 -22.242 1.00 95.50 297 GLU A CA 1
ATOM 2371 C C . GLU A 1 297 ? -7.914 17.642 -22.795 1.00 95.50 297 GLU A C 1
ATOM 2373 O O . GLU A 1 297 ? -7.902 17.370 -23.997 1.00 95.50 297 GLU A O 1
ATOM 2378 N N . ASP A 1 298 ? -7.074 17.083 -21.930 1.00 94.56 298 ASP A N 1
ATOM 2379 C CA . ASP A 1 298 ? -6.074 16.100 -22.328 1.00 94.56 298 ASP A CA 1
ATOM 2380 C C . ASP A 1 298 ? -6.710 14.765 -22.766 1.00 94.56 298 ASP A C 1
ATOM 2382 O O . ASP A 1 298 ? -6.365 14.207 -23.812 1.00 94.56 298 ASP A O 1
ATOM 2386 N N . PHE A 1 299 ? -7.746 14.293 -22.064 1.00 95.00 299 PHE A N 1
ATOM 2387 C CA . PHE A 1 299 ? -8.486 13.080 -22.446 1.00 95.00 299 PHE A CA 1
ATOM 2388 C C . PHE A 1 299 ? -9.192 13.200 -23.805 1.00 95.00 299 PHE A C 1
ATOM 2390 O O . PHE A 1 299 ? -9.309 12.210 -24.538 1.00 95.00 299 PHE A O 1
ATOM 2397 N N . LYS A 1 300 ? -9.619 14.407 -24.203 1.00 93.88 300 LYS A N 1
ATOM 2398 C CA . LYS A 1 300 ? -10.182 14.650 -25.546 1.00 93.88 300 LYS A CA 1
ATOM 2399 C C . LYS A 1 300 ? -9.182 14.356 -26.667 1.00 93.88 300 LYS A C 1
ATOM 2401 O O . LYS A 1 300 ? -9.593 13.949 -27.748 1.00 93.88 300 LYS A O 1
ATOM 2406 N N . ARG A 1 301 ? -7.879 14.519 -26.419 1.00 88.50 301 ARG A N 1
ATOM 2407 C CA . ARG A 1 301 ? -6.821 14.236 -27.409 1.00 88.50 301 ARG A CA 1
ATOM 2408 C C . ARG A 1 301 ? -6.632 12.739 -27.658 1.00 88.50 301 ARG A C 1
ATOM 2410 O O . ARG A 1 301 ? -6.184 12.352 -28.730 1.00 88.50 301 ARG A O 1
ATOM 2417 N N . HIS A 1 302 ? -6.992 11.909 -26.682 1.00 79.44 302 HIS A N 1
ATOM 2418 C CA . HIS A 1 302 ? -6.841 10.455 -26.739 1.00 79.44 302 HIS A CA 1
ATOM 2419 C C . HIS A 1 302 ? -8.094 9.752 -27.284 1.00 79.44 302 HIS A C 1
ATOM 2421 O O . HIS A 1 302 ? -8.002 8.669 -27.853 1.00 79.44 302 HIS A O 1
ATOM 2427 N N . SER A 1 303 ? -9.268 10.377 -27.160 1.00 61.81 303 SER A N 1
ATOM 2428 C CA . SER A 1 303 ? -10.539 9.832 -27.662 1.00 61.81 303 SER A CA 1
ATOM 2429 C C . SER A 1 303 ? -10.723 10.007 -29.174 1.00 61.81 303 SER A C 1
ATOM 2431 O O . SER A 1 303 ? -11.398 9.193 -29.795 1.00 61.81 303 SER A O 1
ATOM 2433 N N . THR A 1 304 ? -10.077 10.996 -29.791 1.00 54.31 304 THR A N 1
ATOM 2434 C CA . THR A 1 304 ? -10.065 11.186 -31.254 1.00 54.31 304 THR A CA 1
ATOM 2435 C C . THR A 1 304 ? -9.066 10.285 -31.990 1.00 54.31 304 THR A C 1
ATOM 2437 O O . THR A 1 304 ? -9.180 10.117 -33.203 1.00 54.31 304 THR A O 1
ATOM 2440 N N . ALA A 1 305 ? -8.113 9.674 -31.279 1.00 53.09 305 ALA A N 1
ATOM 2441 C CA . ALA A 1 305 ? -7.090 8.801 -31.860 1.00 53.09 305 ALA A CA 1
ATOM 2442 C C . ALA A 1 305 ? -7.549 7.339 -32.067 1.00 53.09 305 ALA A C 1
ATOM 2444 O O . ALA A 1 305 ? -6.903 6.608 -32.810 1.00 53.09 305 ALA A O 1
ATOM 2445 N N . CYS A 1 306 ? -8.666 6.915 -31.460 1.00 45.06 306 CYS A N 1
ATOM 2446 C CA . CYS A 1 306 ? -9.233 5.561 -31.610 1.00 45.06 306 CYS A CA 1
ATOM 2447 C C . CYS A 1 306 ? -10.316 5.446 -32.703 1.00 45.06 306 CYS A C 1
ATOM 2449 O O . CYS A 1 306 ? -10.962 4.407 -32.814 1.00 45.06 306 CYS A O 1
ATOM 2451 N N . SER A 1 307 ? -10.550 6.504 -33.485 1.00 39.41 307 SER A N 1
ATOM 2452 C CA . SER A 1 307 ? -11.599 6.573 -34.517 1.00 39.41 307 SER A CA 1
ATOM 2453 C C . SER A 1 307 ? -11.073 6.492 -35.962 1.00 39.41 307 SER A C 1
ATOM 2455 O O . SER A 1 307 ? -11.651 7.113 -36.852 1.00 39.41 307 SER A O 1
ATOM 2457 N N . VAL A 1 308 ? -9.999 5.729 -36.207 1.00 37.03 308 VAL A N 1
ATOM 2458 C CA . VAL A 1 308 ? -9.484 5.428 -37.560 1.00 37.03 308 VAL A CA 1
ATOM 2459 C C . VAL A 1 308 ? -9.262 3.933 -37.732 1.00 37.03 308 VAL A C 1
ATOM 2461 O O . VAL A 1 308 ? -8.619 3.342 -36.838 1.00 37.03 308 VAL A O 1
#

Foldseek 3Di:
DDKAWDDDPDDPDTDIDDDQADEAEPDWFQADDDDDAAAPVQAPAAEDELNPDDAQVVQAQFEEEEEDDDDSSLVVQVRNLVGYQAYEYEYCPDDPVQFADDPPGDHYTYAYHFPHHDNQQWTAGPVRDIDRGRYYYYHPTGADDDPRDDPVPLWDADLRATDDDQLQWDSLVCPPRYTYAQSAPLDPRPLRRVLSVLLSVCCVVVNFPDDHSVVSVVNSVVLVVVCVVVVHDSNCSRYCNLVSQVSSQVSCVRNVHDGDDPLVSVVSVQLVVCCVPPVPCSVPDGDPVVSVVVVVVVVVVVVVVVPD

Secondary structure (DSSP, 8-state):
-EE--B--SSS---B--EES-EEE---SSSEE-PPP-TTGGG--SEEEEGGG---SGGGTT-EEEEE--SHHHHHHHHHHTTT-SEEEEE-TT--GGG-EEPTT-SSEEEE--EEEE-TTSEEEETTS-EEE-SEEEE---EE---TT---TTSSEEETTEEES-BTTTB-TTTTTTEEESS--BSS-HHHHHHHHHHHHHHHHTTSSPPPPHHHHHHHHHHHHHHHHHTT--GGGTTB-GGGHHHHHHHHHHHHTPPPPPHHHHHHHHHHHHHHHH-TTTTTT--S-HHHHHHHHHHHHHHHSTT--

Organism: Sesamum radiatum (NCBI:txid300843)

Mean predicted aligned error: 5.27 Å

Radius of gyration: 23.23 Å; Cα contacts (8 Å, |Δi|>4): 480; chains: 1; bounding box: 50×62×70 Å

Sequence (308 aa):
MVRSRKRSGSEGNINGEVYDAVVVCNGHYSEPRIAEIPGIEVWPGKQIHSHNYRVPDPFRDQIVVVIGSAASADDISRDISKVAKEVHITSRSIETGGLGKLSGHDNIWLHSMINSVHKDGKVAFQDGTQVRADVILHCTGYKYHFPFLETNGIVSVDDNRVGPLYKHVFPPALAPWLSFIGLPWKVVPFPLFEFQSKWIAGVLSGRIPLPSKEEMMTDTEAFYSSLEASGIPKRYTHRLDADQFEYDDWLAAKSGSPLTEEWRKKMYFAAGRRKRSMPEMYRDRWDDEDLISQAHEDFKRHSTACSV

Nearest PDB structures (foldseek):
  6wpu-assembly1_A  TM=9.774E-01  e=3.014E-44  Allium sativum
  5nmw-assembly1_A-2  TM=9.134E-01  e=9.337E-23  Zonocerus variegatus
  2xlr-assembly2_A  TM=8.496E-01  e=1.545E-20  Methylophaga aminisulfidivorans
  2xve-assembly1_B  TM=8.330E-01  e=2.235E-20  Methylophaga aminisulfidivorans
  8odw-assembly1_A  TM=5.402E-01  e=3.020E-10  Gynuella sunshinyii

Solvent-accessible surface area (backbone atoms only — not comparable to full-atom values): 17447 Å² total; per-residue (Å²): 117,43,75,50,78,42,89,56,78,98,55,93,60,73,56,58,53,80,34,70,57,48,75,46,69,88,64,50,86,71,47,75,35,79,79,90,59,50,48,53,94,52,32,73,48,47,79,46,46,55,86,76,60,85,72,40,73,90,40,51,70,30,31,34,36,34,37,29,82,46,74,63,26,59,55,48,54,60,52,31,46,77,43,23,56,34,32,39,34,20,23,92,81,56,55,86,91,65,56,41,75,39,86,98,46,96,39,36,31,34,41,42,39,77,58,36,35,34,67,87,28,35,41,31,26,69,79,70,52,72,47,73,38,49,33,42,36,33,32,57,56,50,32,74,71,61,96,85,66,85,55,92,70,63,58,44,73,53,67,56,26,70,31,63,31,32,92,66,30,27,32,39,94,46,52,84,38,35,35,43,47,64,65,64,38,65,60,70,61,67,67,47,39,49,30,50,49,47,33,53,52,31,38,77,70,66,76,33,84,74,77,54,50,66,58,31,42,53,54,36,51,52,52,53,50,52,34,52,78,68,72,48,60,54,60,48,69,42,56,41,48,83,55,37,58,60,53,40,33,51,32,12,63,69,51,76,45,78,61,77,54,68,50,57,58,51,48,52,53,50,53,53,50,36,42,70,78,37,65,92,43,41,91,85,51,83,90,54,68,67,43,54,50,52,47,54,58,55,51,53,65,58,63,67,69,75,76,120

pLDDT: mean 93.23, std 11.28, range [37.03, 98.88]

InterPro domains:
  IPR000960 Flavin monooxygenase FMO [PR00370] (19-35)
  IPR000960 Flavin monooxygenase FMO [PR00370] (75-90)
  IPR000960 Flavin monooxygenase FMO [PR00370] (126-153)
  IPR000960 Flavin monooxygenase FMO [PR00370] (191-204)
  IPR020946 Flavin monooxygenase-like [PF00743] (10-93)
  IPR020946 Flavin monooxygenase-like [PF00743] (113-249)
  IPR036188 FAD/NAD(P)-binding domain superfamily [G3DSA:3.50.50.60] (36-135)
  IPR036188 FAD/NAD(P)-binding domain superfamily [G3DSA:3.50.50.60] (136-302)
  IPR036188 FAD/NAD(P)-binding domain superfamily [SSF51905] (31-139)
  IPR036188 FAD/NAD(P)-binding domain superfamily [SSF51905] (107-290)
  IPR050346 Flavin-containing monooxygenases-like [PTHR23023] (13-293)